Protein AF-A0A7Y5QF99-F1 (afdb_monomer_lite)

Structure (mmCIF, N/CA/C/O backbone):
data_AF-A0A7Y5QF99-F1
#
_entry.id   AF-A0A7Y5QF99-F1
#
loop_
_atom_site.group_PDB
_atom_site.id
_atom_site.type_symbol
_atom_site.label_atom_id
_atom_site.label_alt_id
_atom_site.label_comp_id
_atom_site.label_asym_id
_atom_site.label_entity_id
_atom_site.label_seq_id
_atom_site.pdbx_PDB_ins_code
_atom_site.Cartn_x
_atom_site.Cartn_y
_atom_site.Cartn_z
_atom_site.occupancy
_atom_site.B_iso_or_equiv
_atom_site.auth_seq_id
_atom_site.auth_comp_id
_atom_site.auth_asym_id
_atom_site.auth_atom_id
_atom_site.pdbx_PDB_model_num
ATOM 1 N N . MET A 1 1 ? -3.269 -11.392 12.237 1.00 88.19 1 MET A N 1
ATOM 2 C CA . MET A 1 1 ? -3.589 -10.135 12.965 1.00 88.19 1 MET A CA 1
ATOM 3 C C . MET A 1 1 ? -2.350 -9.285 13.231 1.00 88.19 1 MET A C 1
ATOM 5 O O . MET A 1 1 ? -2.295 -8.189 12.698 1.00 88.19 1 MET A O 1
ATOM 9 N N . ILE A 1 2 ? -1.372 -9.744 14.029 1.00 91.31 2 ILE A N 1
ATOM 10 C CA . ILE A 1 2 ? -0.173 -8.936 14.345 1.00 91.31 2 ILE A CA 1
ATOM 11 C C . ILE A 1 2 ? 0.627 -8.593 13.087 1.00 91.31 2 ILE A C 1
ATOM 13 O O . ILE A 1 2 ? 0.924 -7.427 12.863 1.00 91.31 2 ILE A O 1
ATOM 17 N N . GLU A 1 3 ? 0.908 -9.584 12.244 1.00 94.38 3 GLU A N 1
ATOM 18 C CA . GLU A 1 3 ? 1.579 -9.371 10.959 1.00 94.38 3 GLU A CA 1
ATOM 19 C C . GLU A 1 3 ? 0.834 -8.347 10.092 1.00 94.38 3 GLU A C 1
ATOM 21 O O . GLU A 1 3 ? 1.400 -7.318 9.752 1.00 94.38 3 GLU A O 1
ATOM 26 N N . ASN A 1 4 ? -0.461 -8.563 9.844 1.00 95.12 4 ASN A N 1
ATOM 27 C CA . ASN A 1 4 ? -1.335 -7.627 9.129 1.00 95.12 4 ASN A CA 1
ATOM 28 C C . ASN A 1 4 ? -1.235 -6.183 9.674 1.00 95.12 4 ASN A C 1
ATOM 30 O O . ASN A 1 4 ? -1.022 -5.245 8.910 1.00 95.12 4 ASN A O 1
ATOM 34 N N . TYR A 1 5 ? -1.291 -5.999 10.999 1.00 93.56 5 TYR A N 1
ATOM 35 C CA . TYR A 1 5 ? -1.106 -4.690 11.633 1.00 93.56 5 TYR A CA 1
ATOM 36 C C . TYR A 1 5 ? 0.259 -4.062 11.314 1.00 93.56 5 TYR A C 1
ATOM 38 O O . TYR A 1 5 ? 0.340 -2.871 11.010 1.00 93.56 5 TYR A O 1
ATOM 46 N N . LEU A 1 6 ? 1.334 -4.851 11.384 1.00 94.12 6 LEU A N 1
ATOM 47 C CA . LEU A 1 6 ? 2.697 -4.388 11.121 1.00 94.12 6 LEU A CA 1
ATOM 48 C C . LEU A 1 6 ? 2.918 -4.063 9.640 1.00 94.12 6 LEU A C 1
ATOM 50 O O . LEU A 1 6 ? 3.478 -3.010 9.338 1.00 94.12 6 LEU A O 1
ATOM 54 N N . VAL A 1 7 ? 2.445 -4.918 8.733 1.00 96.00 7 VAL A N 1
ATOM 55 C CA . VAL A 1 7 ? 2.568 -4.752 7.279 1.00 96.00 7 VAL A CA 1
ATOM 56 C C . VAL A 1 7 ? 1.801 -3.522 6.807 1.00 96.00 7 VAL A C 1
ATOM 58 O O . VAL A 1 7 ? 2.380 -2.664 6.141 1.00 96.00 7 VAL A O 1
ATOM 61 N N . ARG A 1 8 ? 0.539 -3.358 7.230 1.00 95.38 8 ARG A N 1
ATOM 62 C CA . ARG A 1 8 ? -0.249 -2.161 6.897 1.00 95.38 8 ARG A CA 1
ATOM 63 C C . ARG A 1 8 ? 0.423 -0.889 7.383 1.00 95.38 8 ARG A C 1
ATOM 65 O O . ARG A 1 8 ? 0.544 0.076 6.636 1.00 95.38 8 ARG A O 1
ATOM 72 N N . ARG A 1 9 ? 0.920 -0.884 8.622 1.00 93.31 9 ARG A N 1
ATOM 73 C CA . ARG A 1 9 ? 1.670 0.257 9.164 1.00 93.31 9 ARG A CA 1
ATOM 74 C C . ARG A 1 9 ? 2.946 0.543 8.384 1.00 93.31 9 ARG A C 1
ATOM 76 O O . ARG A 1 9 ? 3.234 1.713 8.160 1.00 93.31 9 ARG A O 1
ATOM 83 N N . PHE A 1 10 ? 3.692 -0.486 7.993 1.00 94.00 10 PHE A N 1
ATOM 84 C CA . PHE A 1 10 ? 4.899 -0.336 7.187 1.00 94.00 10 PHE A CA 1
ATOM 85 C C . PHE A 1 10 ? 4.587 0.320 5.838 1.00 94.00 10 PHE A C 1
ATOM 87 O O . PHE A 1 10 ? 5.190 1.342 5.517 1.00 94.00 10 PHE A O 1
ATOM 94 N N . ILE A 1 11 ? 3.613 -0.215 5.102 1.00 95.12 11 ILE A N 1
ATOM 95 C CA . ILE A 1 11 ? 3.235 0.291 3.779 1.00 95.12 11 ILE A CA 1
ATOM 96 C C . ILE A 1 11 ? 2.674 1.715 3.874 1.00 95.12 11 ILE A C 1
ATOM 98 O O . ILE A 1 11 ? 3.080 2.584 3.114 1.00 95.12 11 ILE A O 1
ATOM 102 N N . CYS A 1 12 ? 1.846 2.010 4.877 1.00 92.50 12 CYS A N 1
ATOM 103 C CA . CYS A 1 12 ? 1.338 3.364 5.127 1.00 92.50 12 CYS A CA 1
ATOM 104 C C . CYS A 1 12 ? 2.335 4.283 5.865 1.00 92.50 12 CYS A C 1
ATOM 106 O O . CYS A 1 12 ? 1.923 5.288 6.451 1.00 92.50 12 CYS A O 1
ATOM 108 N N . ASN A 1 13 ? 3.628 3.937 5.908 1.00 89.25 13 ASN A N 1
ATOM 109 C CA . ASN A 1 13 ? 4.706 4.727 6.521 1.00 89.25 13 ASN A CA 1
ATOM 110 C C . ASN A 1 13 ? 4.427 5.196 7.969 1.00 89.25 13 ASN A C 1
ATOM 112 O O . ASN A 1 13 ? 4.840 6.278 8.396 1.00 89.25 13 ASN A O 1
ATOM 116 N N . ARG A 1 14 ? 3.729 4.383 8.770 1.00 86.50 14 ARG A N 1
ATOM 117 C CA . ARG A 1 14 ? 3.506 4.651 10.197 1.00 86.50 14 ARG A CA 1
ATOM 118 C C . ARG A 1 14 ? 4.779 4.342 10.986 1.00 86.50 14 ARG A C 1
ATOM 120 O O . ARG A 1 14 ? 5.455 3.343 10.750 1.00 86.50 14 ARG A O 1
ATOM 127 N N . ARG A 1 15 ? 5.089 5.178 11.981 1.00 79.00 15 ARG A N 1
ATOM 128 C CA . ARG A 1 15 ? 6.328 5.062 12.766 1.00 79.00 15 ARG A CA 1
ATOM 129 C C . ARG A 1 15 ? 6.388 3.728 13.520 1.00 79.00 15 ARG A C 1
ATOM 131 O O . ARG A 1 15 ? 5.427 3.334 14.185 1.00 79.00 15 ARG A O 1
ATOM 138 N N . SER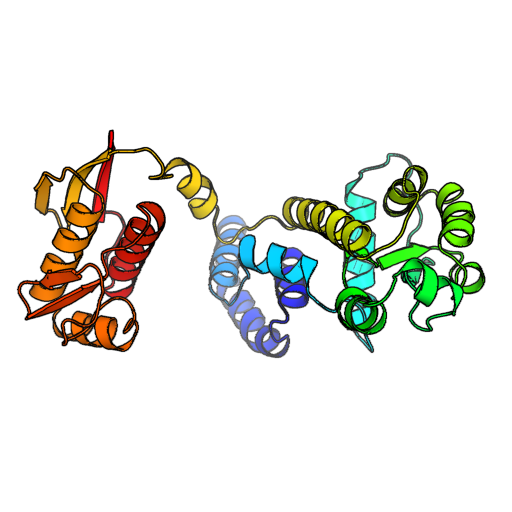 A 1 16 ? 7.536 3.056 13.460 1.00 81.69 16 SER A N 1
ATOM 139 C CA . SER A 1 16 ? 7.806 1.827 14.222 1.00 81.69 16 SER A CA 1
ATOM 140 C C . SER A 1 16 ? 8.096 2.103 15.702 1.00 81.69 16 SER A C 1
ATOM 142 O O . SER A 1 16 ? 7.851 1.246 16.544 1.00 81.69 16 SER A O 1
ATOM 144 N N . SER A 1 17 ? 8.537 3.318 16.047 1.00 75.94 17 SER A N 1
ATOM 145 C CA . SER A 1 17 ? 8.831 3.735 17.428 1.00 75.94 17 SER A CA 1
ATOM 146 C C . SER A 1 17 ? 7.646 3.587 18.383 1.00 75.94 17 SER A C 1
ATOM 148 O O . SER A 1 17 ? 7.831 3.365 19.580 1.00 75.94 17 SER A O 1
ATOM 150 N N . ASP A 1 18 ? 6.422 3.697 17.866 1.00 77.88 18 ASP A N 1
ATOM 151 C CA . ASP A 1 18 ? 5.208 3.603 18.677 1.00 77.88 18 ASP A CA 1
ATOM 152 C C . ASP A 1 18 ? 4.946 2.165 19.144 1.00 77.88 18 ASP A C 1
ATOM 154 O O . ASP A 1 18 ? 4.305 1.955 20.173 1.00 77.88 18 ASP A O 1
ATOM 158 N N . LEU A 1 19 ? 5.486 1.163 18.441 1.00 84.94 19 LEU A N 1
ATOM 159 C CA . LEU A 1 19 ? 5.281 -0.251 18.758 1.00 84.94 19 LEU A CA 1
ATOM 160 C C . LEU A 1 19 ? 5.817 -0.597 20.155 1.00 84.94 19 LEU A C 1
ATOM 162 O O . LEU A 1 19 ? 5.142 -1.299 20.908 1.00 84.94 19 LEU A O 1
ATOM 166 N N . ASN A 1 20 ? 6.947 -0.002 20.553 1.00 80.38 20 ASN A N 1
ATOM 167 C CA . ASN A 1 20 ? 7.538 -0.170 21.886 1.00 80.38 20 ASN A CA 1
ATOM 168 C C . ASN A 1 20 ? 6.630 0.332 23.019 1.00 80.38 20 ASN A C 1
ATOM 170 O O . ASN A 1 20 ? 6.805 -0.062 24.167 1.00 80.38 20 ASN A O 1
ATOM 174 N N . LYS A 1 21 ? 5.647 1.189 22.718 1.00 79.06 21 LYS A N 1
ATOM 175 C CA . LYS A 1 21 ? 4.634 1.649 23.680 1.00 79.06 21 LYS A CA 1
ATOM 176 C C . LYS A 1 21 ? 3.360 0.808 23.597 1.00 79.06 21 LYS A C 1
ATOM 178 O O . LYS A 1 21 ? 2.762 0.493 24.624 1.00 79.06 21 LYS A O 1
ATOM 183 N N . ILE A 1 22 ? 2.963 0.434 22.382 1.00 81.81 22 ILE A N 1
ATOM 184 C CA . ILE A 1 22 ? 1.717 -0.288 22.100 1.00 81.81 22 ILE A CA 1
ATOM 185 C C . ILE A 1 22 ? 1.774 -1.725 22.638 1.00 81.81 22 ILE A C 1
ATOM 187 O O . ILE A 1 22 ? 0.880 -2.134 23.380 1.00 81.81 22 ILE A O 1
ATOM 191 N N . PHE A 1 23 ? 2.825 -2.488 22.324 1.00 85.31 23 PHE A N 1
ATOM 192 C CA . PHE A 1 23 ? 2.885 -3.915 22.660 1.00 85.31 23 PHE A CA 1
ATOM 193 C C . PHE A 1 23 ? 2.968 -4.213 24.165 1.00 85.31 23 PHE A C 1
ATOM 195 O O . PHE A 1 23 ? 2.229 -5.088 24.615 1.00 85.31 23 PHE A O 1
ATOM 202 N N . PRO A 1 24 ? 3.748 -3.486 24.991 1.00 81.56 24 PRO A N 1
ATOM 203 C CA . PRO A 1 24 ? 3.742 -3.721 26.437 1.00 81.56 24 PRO A CA 1
ATOM 204 C C . PRO A 1 24 ? 2.386 -3.440 27.098 1.00 81.56 24 PRO A C 1
ATOM 206 O O . PRO A 1 24 ? 2.021 -4.081 28.083 1.00 81.56 24 PRO A O 1
ATOM 209 N N . GLN A 1 25 ? 1.617 -2.479 26.575 1.00 78.31 25 GLN A N 1
ATOM 210 C CA . GLN A 1 25 ? 0.253 -2.228 27.046 1.00 78.31 25 GLN A CA 1
ATOM 211 C C . GLN A 1 25 ? -0.692 -3.363 26.646 1.00 78.31 25 GLN A C 1
ATOM 213 O O . GLN A 1 25 ? -1.438 -3.841 27.497 1.00 78.31 25 GLN A O 1
ATOM 218 N N . LEU A 1 26 ? -0.619 -3.828 25.394 1.00 82.50 26 LEU A N 1
ATOM 219 C CA . LEU A 1 26 ? -1.399 -4.975 24.919 1.00 82.50 26 LEU A CA 1
ATOM 220 C C . LEU A 1 26 ? -1.101 -6.240 25.724 1.00 82.50 26 LEU A C 1
ATOM 222 O O . LEU A 1 26 ? -2.025 -6.936 26.130 1.00 82.50 26 LEU A O 1
ATOM 226 N N . TYR A 1 27 ? 0.175 -6.507 26.009 1.00 82.31 27 TYR A N 1
ATOM 227 C CA . TYR A 1 27 ? 0.587 -7.655 26.810 1.00 82.31 27 TYR A CA 1
ATOM 228 C C . TYR A 1 27 ? -0.019 -7.614 28.219 1.00 82.31 27 TYR A C 1
ATOM 230 O O . TYR A 1 27 ? -0.580 -8.604 28.676 1.00 82.31 27 TYR A O 1
ATOM 238 N N . ARG A 1 28 ? 0.008 -6.452 28.888 1.00 78.56 28 ARG A N 1
ATOM 239 C CA . ARG A 1 28 ? -0.624 -6.289 30.210 1.00 78.56 28 ARG A CA 1
ATOM 240 C C . ARG A 1 28 ? -2.141 -6.467 30.171 1.00 78.56 28 ARG A C 1
ATOM 242 O O . ARG A 1 28 ? -2.680 -7.095 31.068 1.00 78.56 28 ARG A O 1
ATOM 249 N N . GLN A 1 29 ? -2.815 -5.946 29.145 1.00 72.62 29 GLN A N 1
ATOM 250 C CA . GLN A 1 29 ? -4.266 -6.119 28.964 1.00 72.62 29 GLN A CA 1
ATOM 251 C C . GLN A 1 29 ? -4.649 -7.584 28.714 1.00 72.62 29 GLN A C 1
ATOM 253 O O . GLN A 1 29 ? -5.718 -8.028 29.116 1.00 72.62 29 GLN A O 1
ATOM 258 N N . ALA A 1 30 ? -3.754 -8.335 28.078 1.00 78.75 30 ALA A N 1
ATOM 259 C CA . ALA A 1 30 ? -3.929 -9.743 27.767 1.00 78.75 30 ALA A CA 1
ATOM 260 C C . ALA A 1 30 ? -3.712 -10.679 28.978 1.00 78.75 30 ALA A C 1
ATOM 262 O O . ALA A 1 30 ? -4.212 -11.807 28.979 1.00 78.75 30 ALA A O 1
ATOM 263 N N . LEU A 1 31 ? -2.972 -10.236 30.004 1.00 75.31 31 LEU A N 1
ATOM 264 C CA . LEU A 1 31 ? -2.731 -10.969 31.251 1.00 75.31 31 LEU A CA 1
ATOM 265 C C . LEU A 1 31 ? -3.939 -10.824 32.191 1.00 75.31 31 LEU A C 1
ATOM 267 O O . LEU A 1 31 ? -3.991 -9.922 33.018 1.00 75.31 31 LEU A O 1
ATOM 271 N N . GLY A 1 32 ? -4.924 -11.707 32.054 1.00 70.38 32 GLY A N 1
ATOM 272 C CA . GLY A 1 32 ? -6.110 -11.731 32.924 1.00 70.38 32 GLY A CA 1
ATOM 273 C C . GLY A 1 32 ? -7.405 -12.117 32.216 1.00 70.38 32 GLY A C 1
ATOM 274 O O . GLY A 1 32 ? -8.426 -12.293 32.870 1.00 70.38 32 GLY A O 1
ATOM 275 N N . GLN A 1 33 ? -7.365 -12.267 30.892 1.00 71.75 33 GLN A N 1
ATOM 276 C CA . GLN A 1 33 ? -8.503 -12.678 30.074 1.00 71.75 33 GLN A CA 1
ATOM 277 C C . GLN A 1 33 ? -8.369 -14.145 29.650 1.00 71.75 33 GLN A C 1
ATOM 279 O O . GLN A 1 33 ? -7.255 -14.666 29.522 1.00 71.75 33 GLN A O 1
ATOM 284 N N . ASN A 1 34 ? -9.501 -14.810 29.404 1.00 78.44 34 ASN A N 1
ATOM 285 C CA . ASN A 1 34 ? -9.494 -16.099 28.715 1.00 78.44 34 ASN A CA 1
ATOM 286 C C . ASN A 1 34 ? -8.976 -15.921 27.266 1.00 78.44 34 ASN A C 1
ATOM 288 O O . ASN A 1 34 ? -8.804 -14.805 26.776 1.00 78.44 34 ASN A O 1
ATOM 292 N N . LEU A 1 35 ? -8.674 -17.024 26.579 1.00 73.81 35 LEU A N 1
ATOM 293 C CA . LEU A 1 35 ? -8.038 -16.988 25.256 1.00 73.81 35 LEU A CA 1
ATOM 294 C C . LEU A 1 35 ? -8.859 -16.246 24.187 1.00 73.81 35 LEU A C 1
ATOM 296 O O . LEU A 1 35 ? -8.264 -15.522 23.387 1.00 73.81 35 LEU A O 1
ATOM 300 N N . GLU A 1 36 ? -10.182 -16.411 24.173 1.00 73.81 36 GLU A N 1
ATOM 301 C CA . GLU A 1 36 ? -11.069 -15.796 23.178 1.00 73.81 36 GLU A CA 1
ATOM 302 C C . GLU A 1 36 ? -11.192 -14.285 23.396 1.00 73.81 36 GLU A C 1
ATOM 304 O O . GLU A 1 36 ? -10.909 -13.504 22.481 1.00 73.81 36 GLU A O 1
ATOM 309 N N . ASP A 1 37 ? -11.483 -13.871 24.632 1.00 79.38 37 ASP A N 1
ATOM 310 C CA . ASP A 1 37 ? -11.571 -12.463 25.025 1.00 79.38 37 ASP A CA 1
ATOM 311 C C . ASP A 1 37 ? -10.238 -11.744 24.805 1.00 79.38 37 ASP A C 1
ATOM 313 O O . ASP A 1 37 ? -10.203 -10.592 24.372 1.00 79.38 37 ASP A O 1
ATOM 317 N N . ARG A 1 38 ? -9.120 -12.448 25.017 1.00 82.00 38 ARG A N 1
ATOM 318 C CA . ARG A 1 38 ? -7.771 -11.924 24.792 1.00 82.00 38 ARG A CA 1
ATOM 319 C C . ARG A 1 38 ? -7.506 -11.606 23.325 1.00 82.00 38 ARG A C 1
ATOM 321 O O . ARG A 1 38 ? -6.957 -10.547 23.021 1.00 82.00 38 ARG A O 1
ATOM 328 N N . VAL A 1 39 ? -7.849 -12.508 22.405 1.00 82.44 39 VAL A N 1
ATOM 329 C CA . VAL A 1 39 ? -7.629 -12.279 20.966 1.00 82.44 39 VAL A CA 1
ATOM 330 C C . VAL A 1 39 ? -8.501 -11.127 20.470 1.00 82.44 39 VAL A C 1
ATOM 332 O O . VAL A 1 39 ? -8.003 -10.257 19.751 1.00 82.44 39 VAL A O 1
ATOM 335 N N . ASP A 1 40 ? -9.768 -11.080 20.882 1.00 81.31 40 ASP A N 1
ATOM 336 C CA . ASP A 1 40 ? -10.680 -10.001 20.495 1.00 81.31 40 ASP A CA 1
ATOM 337 C C . ASP A 1 40 ? -10.296 -8.650 21.123 1.00 81.31 40 ASP A C 1
ATOM 339 O O . ASP A 1 40 ? -10.281 -7.619 20.445 1.00 81.31 40 ASP A O 1
ATOM 343 N N . GLY A 1 41 ? -9.880 -8.653 22.390 1.00 81.19 41 GLY A N 1
ATOM 344 C CA . GLY A 1 41 ? -9.371 -7.478 23.091 1.00 81.19 41 GLY A CA 1
ATOM 345 C C . GLY A 1 41 ? -8.131 -6.890 22.417 1.00 81.19 41 GLY A C 1
ATOM 346 O O . GLY A 1 41 ? -8.078 -5.684 22.165 1.00 81.19 41 GLY A O 1
ATOM 347 N N . ILE A 1 42 ? -7.161 -7.733 22.037 1.00 84.44 42 ILE A N 1
ATOM 348 C CA . ILE A 1 42 ? -5.977 -7.290 21.284 1.00 84.44 42 ILE A CA 1
ATOM 349 C C . ILE A 1 42 ? -6.388 -6.746 19.911 1.00 84.44 42 ILE A C 1
ATOM 351 O O . ILE A 1 42 ? -5.882 -5.698 19.505 1.00 84.44 42 ILE A O 1
ATOM 355 N N . ARG A 1 43 ? -7.318 -7.407 19.208 1.00 84.94 43 ARG A N 1
ATOM 356 C CA . ARG A 1 43 ? -7.828 -6.953 17.904 1.00 84.94 43 ARG A CA 1
ATOM 357 C C . ARG A 1 43 ? -8.405 -5.540 17.988 1.00 84.94 43 ARG A C 1
ATOM 359 O O . ARG A 1 43 ? -7.965 -4.659 17.249 1.00 84.94 43 ARG A O 1
ATOM 366 N N . LYS A 1 44 ? -9.328 -5.302 18.924 1.00 81.31 44 LYS A N 1
ATOM 367 C CA . LYS A 1 44 ? -9.955 -3.989 19.167 1.00 81.31 44 LYS A CA 1
ATOM 368 C C . LYS A 1 44 ? -8.932 -2.928 19.574 1.00 81.31 44 LYS A C 1
ATOM 370 O O . LYS A 1 44 ? -8.962 -1.796 19.093 1.00 81.31 44 LYS A O 1
ATOM 375 N N . ALA A 1 45 ? -7.987 -3.293 20.435 1.00 82.25 45 ALA A N 1
ATOM 376 C CA . ALA A 1 45 ? -6.960 -2.371 20.897 1.00 82.25 45 ALA A CA 1
ATOM 377 C C . ALA A 1 45 ? -5.951 -1.998 19.795 1.00 82.25 45 ALA A C 1
ATOM 379 O O . ALA A 1 45 ? -5.448 -0.879 19.788 1.00 82.25 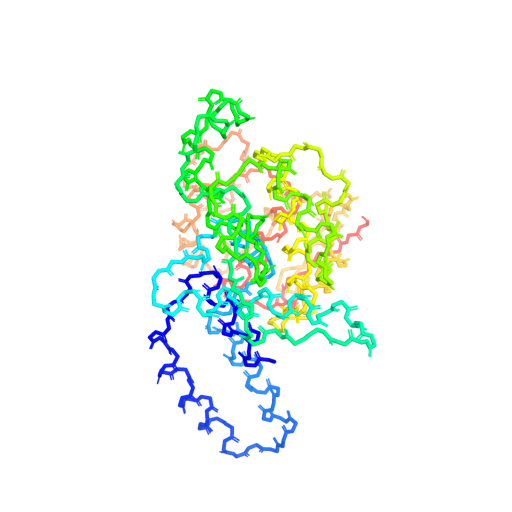45 ALA A O 1
ATOM 380 N N . LEU A 1 46 ? -5.650 -2.899 18.856 1.00 86.56 46 LEU A N 1
ATOM 381 C CA . LEU A 1 46 ? -4.820 -2.585 17.689 1.00 86.56 46 LEU A CA 1
ATOM 382 C C . LEU A 1 46 ? -5.563 -1.701 16.685 1.00 86.56 46 LEU A C 1
ATOM 384 O O . LEU A 1 46 ? -4.980 -0.738 16.192 1.00 86.56 46 LEU A O 1
ATOM 388 N N . ALA A 1 47 ? -6.847 -1.980 16.438 1.00 84.31 47 ALA A N 1
ATOM 389 C CA . ALA A 1 47 ? -7.684 -1.209 15.519 1.00 84.31 47 ALA A CA 1
ATOM 390 C C . ALA A 1 47 ? -7.726 0.292 15.864 1.00 84.31 47 ALA A C 1
ATOM 392 O O . ALA A 1 47 ? -7.712 1.139 14.979 1.00 84.31 47 ALA A O 1
ATOM 393 N N . THR A 1 48 ? -7.692 0.634 17.154 1.00 79.12 48 THR A N 1
ATOM 394 C CA . THR A 1 48 ? -7.734 2.029 17.632 1.00 79.12 48 THR A CA 1
ATOM 395 C C . THR A 1 48 ? -6.369 2.727 17.670 1.00 79.12 48 THR A C 1
ATOM 397 O O . THR A 1 48 ? -6.291 3.920 17.957 1.00 79.12 48 THR A O 1
ATOM 400 N N . ARG A 1 49 ? -5.265 2.024 17.382 1.00 79.81 49 ARG A N 1
ATOM 401 C CA . ARG A 1 49 ? -3.892 2.528 17.585 1.00 79.81 49 ARG A CA 1
ATOM 402 C C . ARG A 1 49 ? -3.148 2.788 16.277 1.00 79.81 49 ARG A C 1
ATOM 404 O O . ARG A 1 49 ? -2.015 2.358 16.083 1.00 79.81 49 ARG A O 1
ATOM 411 N N . GLY A 1 50 ? -3.764 3.551 15.378 1.00 74.81 50 GLY A N 1
ATOM 412 C CA . GLY A 1 50 ? -3.148 3.904 14.094 1.00 74.81 50 GLY A CA 1
ATOM 413 C C . GLY A 1 50 ? -3.001 2.694 13.172 1.00 74.81 50 GLY A C 1
ATOM 414 O O . GLY A 1 50 ? -1.957 2.522 12.537 1.00 74.81 50 GLY A O 1
ATOM 415 N N . TYR A 1 51 ? -4.024 1.838 13.161 1.00 88.56 51 TYR A N 1
ATOM 416 C CA . TYR A 1 51 ? -4.205 0.790 12.168 1.00 88.56 51 TYR A CA 1
ATOM 417 C C . TYR A 1 51 ? -4.759 1.411 10.876 1.00 88.56 51 TYR A C 1
ATOM 419 O O . TYR A 1 51 ? -5.813 2.042 10.934 1.00 88.56 51 TYR A O 1
ATOM 427 N N . PRO A 1 52 ? -4.061 1.296 9.734 1.00 90.50 52 PRO A N 1
ATOM 428 C CA . PRO A 1 52 ? -4.547 1.865 8.480 1.00 90.50 52 PRO A CA 1
ATOM 429 C C . PRO A 1 52 ? -5.808 1.172 7.953 1.00 90.50 52 PRO A C 1
ATOM 431 O O . PRO A 1 52 ? -5.894 -0.062 7.947 1.00 90.50 52 PRO A O 1
ATOM 434 N N . SER A 1 53 ? -6.750 1.979 7.462 1.00 88.56 53 SER A N 1
ATOM 435 C CA . SER A 1 53 ? -7.942 1.500 6.747 1.00 88.56 53 SER A CA 1
ATOM 436 C C . SER A 1 53 ? -7.586 0.847 5.406 1.00 88.56 53 SER A C 1
ATOM 438 O O . SER A 1 53 ? -6.490 1.051 4.888 1.00 88.56 53 SER A O 1
ATOM 440 N N . ASP A 1 54 ? -8.519 0.097 4.810 1.00 90.75 54 ASP A N 1
ATOM 441 C CA . ASP A 1 54 ? -8.332 -0.502 3.475 1.00 90.75 54 ASP A CA 1
ATOM 442 C C . ASP A 1 54 ? -8.032 0.543 2.412 1.00 90.75 54 ASP A C 1
ATOM 444 O O . ASP A 1 54 ? -7.122 0.361 1.611 1.00 90.75 54 ASP A O 1
ATOM 448 N N . ARG A 1 55 ? -8.734 1.679 2.461 1.00 88.19 55 ARG A N 1
ATOM 449 C CA . ARG A 1 55 ? -8.505 2.786 1.534 1.00 88.19 55 ARG A CA 1
ATOM 450 C C . ARG A 1 55 ? -7.094 3.353 1.665 1.00 88.19 55 ARG A C 1
ATOM 452 O O . ARG A 1 55 ? -6.392 3.460 0.669 1.00 88.19 55 ARG A O 1
ATOM 459 N N . GLU A 1 56 ? -6.667 3.690 2.885 1.00 90.00 56 GLU A N 1
ATOM 460 C CA . GLU A 1 56 ? -5.309 4.204 3.114 1.00 90.00 56 GLU A CA 1
ATOM 461 C C . GLU A 1 56 ? -4.243 3.183 2.708 1.00 90.00 56 GLU A C 1
ATOM 463 O O . GLU A 1 56 ? -3.205 3.556 2.162 1.00 90.00 56 GLU A O 1
ATOM 468 N N . PHE A 1 57 ? -4.492 1.901 2.983 1.00 95.50 57 PHE A N 1
ATOM 469 C CA . PHE A 1 57 ? -3.589 0.815 2.633 1.00 95.50 57 PHE A CA 1
ATOM 470 C C . PHE A 1 57 ? -3.456 0.665 1.118 1.00 95.50 57 PHE A C 1
ATOM 472 O O . PHE A 1 57 ? -2.336 0.670 0.613 1.00 95.50 57 PHE A O 1
ATOM 479 N N . TYR A 1 58 ? -4.578 0.636 0.401 1.00 93.56 58 TYR A N 1
ATOM 480 C CA . TYR A 1 58 ? -4.627 0.576 -1.057 1.00 93.56 58 TYR A CA 1
ATOM 481 C C . TYR A 1 58 ? -3.934 1.778 -1.709 1.00 93.56 58 TYR A C 1
ATOM 483 O O . TYR A 1 58 ? -3.013 1.602 -2.501 1.00 93.56 58 TYR A O 1
ATOM 491 N N . GLU A 1 59 ? -4.291 3.007 -1.320 1.00 90.69 59 GLU A N 1
ATOM 492 C CA . GLU A 1 59 ? -3.666 4.232 -1.846 1.00 90.69 59 GLU A CA 1
ATOM 493 C C . GLU A 1 59 ? -2.144 4.245 -1.592 1.00 90.69 59 GLU A C 1
ATOM 495 O O . GLU A 1 59 ? -1.353 4.644 -2.455 1.00 90.69 59 GLU A O 1
ATOM 500 N N . SER A 1 60 ? -1.717 3.752 -0.423 1.00 94.00 60 SER A N 1
ATOM 501 C CA . SER A 1 60 ? -0.297 3.639 -0.081 1.00 94.00 60 SER A CA 1
ATOM 502 C C . SER A 1 60 ? 0.414 2.567 -0.908 1.00 94.00 60 SER A C 1
ATOM 504 O O . SER A 1 60 ? 1.554 2.791 -1.299 1.00 94.00 60 SER A O 1
ATOM 506 N N . LEU A 1 61 ? -0.217 1.427 -1.202 1.00 95.75 61 LEU A N 1
ATOM 507 C CA . LEU A 1 61 ? 0.369 0.353 -2.019 1.00 95.75 61 LEU A CA 1
ATOM 508 C C . LEU A 1 61 ? 0.736 0.827 -3.433 1.00 95.75 61 LEU A C 1
ATOM 510 O O . LEU A 1 61 ? 1.763 0.409 -3.969 1.00 95.75 61 LEU A O 1
ATOM 514 N N . LEU A 1 62 ? -0.068 1.727 -4.008 1.00 92.69 62 LEU A N 1
ATOM 515 C CA . LEU A 1 62 ? 0.153 2.264 -5.354 1.00 92.69 62 LEU A CA 1
ATOM 516 C C . LEU A 1 62 ? 1.311 3.265 -5.422 1.00 92.69 62 LEU A C 1
ATOM 518 O O . LEU A 1 62 ? 2.019 3.334 -6.422 1.00 92.69 62 LEU A O 1
ATOM 522 N N . THR A 1 63 ? 1.504 4.048 -4.360 1.00 88.38 63 THR A N 1
ATOM 523 C CA . THR A 1 63 ? 2.369 5.242 -4.388 1.00 88.38 63 THR A CA 1
ATOM 524 C C . THR A 1 63 ? 3.616 5.125 -3.517 1.00 88.38 63 THR A C 1
ATOM 526 O O . THR A 1 63 ? 4.565 5.895 -3.670 1.00 88.38 63 THR A O 1
ATOM 529 N N . SER A 1 64 ? 3.652 4.172 -2.585 1.00 91.50 64 SER A N 1
ATOM 530 C CA . SER A 1 64 ? 4.750 4.068 -1.628 1.00 91.50 64 SER A CA 1
ATOM 531 C C . SER A 1 64 ? 6.029 3.568 -2.277 1.00 91.50 64 SER A C 1
ATOM 533 O O . SER A 1 64 ? 6.058 2.554 -2.971 1.00 91.50 64 SER A O 1
ATOM 535 N N . ARG A 1 65 ? 7.135 4.226 -1.923 1.00 93.94 65 ARG A N 1
ATOM 536 C CA . ARG A 1 65 ? 8.492 3.720 -2.150 1.00 93.94 65 ARG A CA 1
ATOM 537 C C . ARG A 1 65 ? 8.778 2.571 -1.178 1.00 93.94 65 ARG A C 1
ATOM 539 O O . ARG A 1 65 ? 9.269 2.800 -0.064 1.00 93.94 65 ARG A O 1
ATOM 546 N N . LEU A 1 66 ? 8.424 1.353 -1.592 1.00 93.94 66 LEU A N 1
ATOM 547 C CA . LEU A 1 66 ? 8.553 0.130 -0.794 1.00 93.94 66 LEU A CA 1
ATOM 548 C C . LEU A 1 66 ? 10.001 -0.349 -0.707 1.00 93.94 66 LEU A C 1
ATOM 550 O O . LEU A 1 66 ? 10.435 -0.816 0.344 1.00 93.94 66 LEU A O 1
ATOM 554 N N . TYR A 1 67 ? 10.758 -0.189 -1.790 1.00 94.19 67 TYR A N 1
ATOM 555 C CA . TYR A 1 67 ? 12.172 -0.538 -1.830 1.00 94.19 67 TYR A CA 1
ATOM 556 C C . TYR A 1 67 ? 13.061 0.617 -1.343 1.00 94.19 67 TYR A C 1
ATOM 558 O O . TYR A 1 67 ? 12.761 1.792 -1.556 1.00 94.19 67 TYR A O 1
ATOM 566 N N . GLY A 1 68 ? 14.167 0.282 -0.680 1.00 91.06 68 GLY A N 1
ATOM 567 C CA . GLY A 1 68 ? 15.147 1.240 -0.175 1.00 91.06 68 GLY A CA 1
ATOM 568 C C . GLY A 1 68 ? 16.208 0.561 0.687 1.00 91.06 68 GLY A C 1
ATOM 569 O O . GLY A 1 68 ? 16.302 -0.662 0.722 1.00 91.06 68 GLY A O 1
ATOM 570 N N . THR A 1 69 ? 16.996 1.353 1.408 1.00 86.69 69 THR A N 1
ATOM 571 C CA . THR A 1 69 ? 18.085 0.844 2.251 1.00 86.69 69 THR A CA 1
ATOM 572 C C . THR A 1 69 ? 17.586 0.212 3.558 1.00 86.69 69 THR A C 1
ATOM 574 O O . THR A 1 69 ? 16.505 0.527 4.068 1.00 86.69 69 THR A O 1
ATOM 577 N N . GLY A 1 70 ? 18.399 -0.688 4.121 1.00 88.38 70 GLY A N 1
ATOM 578 C CA . GLY A 1 70 ? 18.158 -1.312 5.424 1.00 88.38 70 GLY A CA 1
ATOM 579 C C . GLY A 1 70 ? 16.917 -2.208 5.450 1.00 88.38 70 GLY A C 1
ATOM 580 O O . GLY A 1 70 ? 16.677 -2.997 4.540 1.00 88.38 70 GLY A O 1
ATOM 581 N N . GLU A 1 71 ? 16.102 -2.077 6.500 1.00 88.31 71 GLU A N 1
ATOM 582 C CA . GLU A 1 71 ? 14.927 -2.934 6.720 1.00 88.31 71 GLU A CA 1
ATOM 583 C C . GLU A 1 71 ? 13.852 -2.826 5.624 1.00 88.31 71 GLU A C 1
ATOM 585 O O . GLU A 1 71 ? 13.009 -3.716 5.514 1.00 88.31 71 GLU A O 1
ATOM 590 N N . LYS A 1 72 ? 13.840 -1.751 4.819 1.00 91.12 72 LYS A N 1
ATOM 591 C CA . LYS A 1 72 ? 12.846 -1.583 3.745 1.00 91.12 72 LYS A CA 1
ATOM 592 C C . LYS A 1 72 ? 12.949 -2.687 2.699 1.00 91.12 72 LYS A C 1
ATOM 594 O O . LYS A 1 72 ? 11.923 -3.219 2.294 1.00 91.12 72 LYS A O 1
ATOM 599 N N . GLN A 1 73 ? 14.167 -3.069 2.319 1.00 93.31 73 GLN A N 1
ATOM 600 C CA . GLN A 1 73 ? 14.398 -4.146 1.359 1.00 93.31 73 GLN A CA 1
ATOM 601 C C . GLN A 1 73 ? 13.826 -5.478 1.859 1.00 93.31 73 GLN A C 1
ATOM 603 O O . GLN A 1 73 ? 13.099 -6.146 1.132 1.00 93.31 73 GLN A O 1
ATOM 608 N N . GLN A 1 74 ? 14.090 -5.833 3.120 1.00 94.31 74 GLN A N 1
ATOM 609 C CA . GLN A 1 74 ? 13.596 -7.077 3.720 1.00 94.31 74 GLN A CA 1
ATOM 610 C C . GLN A 1 74 ? 12.066 -7.088 3.818 1.00 94.31 74 GLN A C 1
ATOM 612 O O . GLN A 1 74 ? 11.429 -8.086 3.495 1.00 94.31 74 GLN A O 1
ATOM 617 N N . LYS A 1 75 ? 11.457 -5.960 4.204 1.00 95.44 75 LYS A N 1
ATOM 618 C CA . LYS A 1 75 ? 9.995 -5.834 4.293 1.00 95.44 75 LYS A CA 1
ATOM 619 C C . LYS A 1 75 ? 9.322 -5.836 2.919 1.00 95.44 75 LYS A C 1
ATOM 621 O O . LYS A 1 75 ? 8.257 -6.423 2.778 1.00 95.44 75 LYS A O 1
ATOM 626 N N . ALA A 1 76 ? 9.935 -5.225 1.904 1.00 96.44 76 ALA A N 1
ATOM 627 C CA . ALA A 1 76 ? 9.450 -5.306 0.527 1.00 96.44 76 ALA A CA 1
ATOM 628 C C . ALA A 1 76 ? 9.523 -6.742 -0.010 1.00 96.44 76 ALA A C 1
ATOM 630 O O . ALA A 1 76 ? 8.569 -7.199 -0.635 1.00 96.44 76 ALA A O 1
ATOM 631 N N . LYS A 1 77 ? 10.609 -7.472 0.292 1.00 96.62 77 LYS A N 1
ATOM 632 C CA . LYS A 1 77 ? 10.746 -8.886 -0.081 1.00 96.62 77 LYS A CA 1
ATOM 633 C C . LYS A 1 77 ? 9.657 -9.711 0.591 1.00 96.62 77 LYS A C 1
ATOM 635 O O . LYS A 1 77 ? 8.950 -10.426 -0.096 1.00 96.62 77 LYS A O 1
ATOM 640 N N . PHE A 1 78 ? 9.452 -9.515 1.894 1.00 97.00 78 PHE A N 1
ATOM 641 C CA . PHE A 1 78 ? 8.384 -10.178 2.640 1.00 97.00 78 PHE A CA 1
ATOM 642 C C . PHE A 1 78 ? 7.002 -9.964 2.003 1.00 97.00 78 PHE A C 1
ATOM 644 O O . PHE A 1 78 ? 6.224 -10.907 1.888 1.00 97.00 78 PHE A O 1
ATOM 651 N N . VAL A 1 79 ? 6.697 -8.739 1.555 1.00 97.81 79 VAL A N 1
ATOM 652 C CA . VAL A 1 79 ? 5.431 -8.447 0.863 1.00 97.81 79 VAL A CA 1
ATOM 653 C C . VAL A 1 79 ? 5.310 -9.260 -0.428 1.00 97.81 79 VAL A C 1
ATOM 655 O O . VAL A 1 79 ? 4.284 -9.899 -0.635 1.00 97.81 79 VAL A O 1
ATOM 658 N N . LEU A 1 80 ? 6.350 -9.282 -1.266 1.00 98.06 80 LEU A N 1
ATOM 659 C CA . LEU A 1 80 ? 6.349 -10.047 -2.518 1.00 98.06 80 LEU A CA 1
ATOM 660 C C . LEU A 1 80 ? 6.291 -11.562 -2.278 1.00 98.06 80 LEU A C 1
ATOM 662 O O . LEU A 1 80 ? 5.496 -12.234 -2.926 1.00 98.06 80 LEU A O 1
ATOM 666 N N . ASP A 1 81 ? 7.063 -12.082 -1.320 1.00 96.62 81 ASP A N 1
ATOM 667 C CA . ASP A 1 81 ? 7.048 -13.497 -0.931 1.00 96.62 81 ASP A CA 1
ATOM 668 C C . ASP A 1 81 ? 5.639 -13.915 -0.482 1.00 96.62 81 ASP A C 1
ATOM 670 O O . ASP A 1 81 ? 5.146 -14.982 -0.841 1.00 96.62 81 ASP A O 1
ATOM 674 N N . THR A 1 82 ? 4.959 -13.052 0.283 1.00 96.50 82 THR A N 1
ATOM 675 C CA . THR A 1 82 ? 3.596 -13.325 0.760 1.00 96.50 82 THR A CA 1
ATOM 676 C C . THR A 1 82 ? 2.589 -13.330 -0.389 1.00 96.50 82 THR A C 1
ATOM 678 O O . THR A 1 82 ? 1.717 -14.196 -0.418 1.00 96.50 82 THR A O 1
ATOM 681 N N . ILE A 1 83 ? 2.713 -12.405 -1.349 1.00 96.50 83 ILE A N 1
ATOM 682 C CA . ILE A 1 83 ? 1.862 -12.395 -2.549 1.00 96.50 83 ILE A CA 1
ATOM 683 C C . ILE A 1 83 ? 2.079 -13.670 -3.368 1.00 96.50 83 ILE A C 1
ATOM 685 O O . ILE A 1 83 ? 1.103 -14.291 -3.778 1.00 96.50 83 ILE A O 1
ATOM 689 N N . GLU A 1 84 ? 3.331 -14.084 -3.573 1.00 95.00 84 GLU A N 1
ATOM 690 C CA . GLU A 1 84 ? 3.649 -15.313 -4.307 1.00 95.00 84 GLU A CA 1
ATOM 691 C C . GLU A 1 84 ? 3.042 -16.548 -3.619 1.00 95.00 84 GLU A C 1
ATOM 693 O O . GLU A 1 84 ? 2.345 -17.343 -4.249 1.00 95.00 84 GLU A O 1
ATOM 698 N N . CYS A 1 85 ? 3.214 -16.668 -2.299 1.00 92.62 85 CYS A N 1
ATOM 699 C CA . CYS A 1 85 ? 2.617 -17.750 -1.516 1.00 92.62 85 CYS A CA 1
ATOM 700 C C . CYS A 1 85 ? 1.079 -17.760 -1.579 1.00 92.62 85 CYS A C 1
ATOM 702 O O . CYS A 1 85 ? 0.468 -18.831 -1.549 1.00 92.62 85 CYS A O 1
ATOM 704 N N . ALA A 1 86 ? 0.436 -16.591 -1.670 1.00 92.62 86 ALA A N 1
ATOM 705 C CA . ALA A 1 86 ? -1.021 -16.471 -1.681 1.00 92.62 86 ALA A CA 1
ATOM 706 C C . ALA A 1 86 ? -1.685 -17.075 -2.930 1.00 92.62 86 ALA A C 1
ATOM 708 O O . ALA A 1 86 ? -2.869 -17.407 -2.878 1.00 92.62 86 ALA A O 1
ATOM 709 N N . TYR A 1 87 ? -0.942 -17.292 -4.021 1.00 87.81 87 TYR A N 1
ATOM 710 C CA . TYR A 1 87 ? -1.459 -18.014 -5.188 1.00 87.81 87 TYR A CA 1
ATOM 711 C C . TYR A 1 87 ? -1.724 -19.505 -4.912 1.00 87.81 87 TYR A C 1
ATOM 713 O O . TYR A 1 87 ? -2.491 -20.134 -5.640 1.00 87.81 87 TYR A O 1
ATOM 721 N N . GLY A 1 88 ? -1.153 -20.073 -3.840 1.00 82.06 88 GLY A N 1
ATOM 722 C CA . GLY A 1 88 ? -1.555 -21.383 -3.318 1.00 82.06 88 GLY A CA 1
ATOM 723 C C . GLY A 1 88 ? -1.193 -22.575 -4.210 1.00 82.06 88 GLY A C 1
ATOM 724 O O . GLY A 1 88 ? -1.935 -23.560 -4.257 1.00 82.06 88 GLY A O 1
ATOM 725 N N . HIS A 1 89 ? -0.070 -22.505 -4.931 1.00 82.25 89 HIS A N 1
ATOM 726 C CA . HIS A 1 89 ? 0.409 -23.614 -5.757 1.00 82.25 89 HIS A CA 1
ATOM 727 C C . HIS A 1 89 ? 0.704 -24.861 -4.910 1.00 82.25 89 HIS A C 1
ATOM 729 O O . HIS A 1 89 ? 1.296 -24.786 -3.835 1.00 82.25 89 HIS A O 1
ATOM 735 N N . LYS A 1 90 ? 0.305 -26.036 -5.418 1.00 79.88 90 LYS A N 1
ATOM 736 C CA . LYS A 1 90 ? 0.569 -27.334 -4.764 1.00 79.88 90 LYS A CA 1
ATOM 737 C C . LYS A 1 90 ? 2.050 -27.723 -4.781 1.00 79.88 90 LYS A C 1
ATOM 739 O O . LYS A 1 90 ? 2.461 -28.566 -3.992 1.00 79.88 90 LYS A O 1
ATOM 744 N N . GLU A 1 91 ? 2.812 -27.115 -5.682 1.00 79.88 91 GLU A N 1
ATOM 745 C CA . GLU A 1 91 ? 4.257 -27.254 -5.828 1.00 79.88 91 GLU A CA 1
ATOM 746 C C . GLU A 1 91 ? 4.873 -25.879 -5.525 1.00 79.88 91 GLU A C 1
ATOM 748 O O . GLU A 1 91 ? 5.004 -25.058 -6.433 1.00 79.88 91 GLU A O 1
ATOM 753 N N . PRO A 1 92 ? 5.131 -25.557 -4.244 1.00 78.25 92 PRO A N 1
ATOM 754 C CA . PRO A 1 92 ? 5.654 -24.251 -3.869 1.00 78.25 92 PRO A CA 1
ATOM 755 C C . PRO A 1 92 ? 7.097 -24.079 -4.354 1.00 78.25 92 PRO A C 1
ATOM 757 O O . PRO A 1 92 ? 7.885 -25.025 -4.358 1.00 78.25 92 PRO A O 1
ATOM 760 N N . VAL A 1 93 ? 7.442 -22.851 -4.736 1.00 84.25 93 VAL A N 1
ATOM 761 C CA . VAL A 1 93 ? 8.811 -22.465 -5.090 1.00 84.25 93 VAL A CA 1
ATOM 762 C C . VAL A 1 93 ? 9.572 -22.086 -3.818 1.00 84.25 93 VAL A C 1
ATOM 764 O O . VAL A 1 93 ? 9.030 -21.401 -2.954 1.00 84.25 93 VAL A O 1
ATOM 767 N N . GLU A 1 94 ? 10.834 -22.498 -3.713 1.00 89.50 94 GLU A N 1
ATOM 768 C CA . GLU A 1 94 ? 11.742 -22.040 -2.655 1.00 89.50 94 GLU A CA 1
ATOM 769 C C . GLU A 1 94 ? 12.085 -20.554 -2.866 1.00 89.50 94 GLU A C 1
ATOM 771 O O . GLU A 1 94 ? 12.659 -20.177 -3.889 1.00 89.50 94 GLU A O 1
ATOM 776 N N . LEU A 1 95 ? 11.708 -19.694 -1.912 1.00 91.62 95 LEU A N 1
ATOM 777 C CA . LEU A 1 95 ? 11.817 -18.232 -2.053 1.00 91.62 95 LEU A CA 1
ATOM 778 C C . LEU A 1 95 ? 13.047 -17.623 -1.361 1.00 91.62 95 LEU A C 1
ATOM 780 O O . LEU A 1 95 ? 13.282 -16.418 -1.490 1.00 91.62 95 LEU A O 1
ATOM 784 N N . GLU A 1 96 ? 13.800 -18.409 -0.587 1.00 90.62 96 GLU A N 1
ATOM 785 C CA . GLU A 1 96 ? 14.865 -17.905 0.293 1.00 90.62 96 GLU A CA 1
ATOM 786 C C . GLU A 1 96 ? 16.005 -17.238 -0.493 1.00 90.62 96 GLU A C 1
ATOM 788 O O . GLU A 1 96 ? 16.398 -16.117 -0.166 1.00 90.62 96 GLU A O 1
ATOM 793 N N . ASP A 1 97 ? 16.436 -17.861 -1.592 1.00 91.56 97 ASP A N 1
ATOM 794 C CA . ASP A 1 97 ? 17.537 -17.378 -2.439 1.00 91.56 97 ASP A CA 1
ATOM 795 C C . ASP A 1 97 ? 17.112 -16.328 -3.479 1.00 91.56 97 ASP A C 1
ATOM 797 O O . ASP A 1 97 ? 17.941 -15.791 -4.217 1.00 91.56 97 ASP A O 1
ATOM 801 N N . LEU A 1 98 ? 15.816 -16.018 -3.567 1.00 95.50 98 LEU A N 1
ATOM 802 C CA . LEU A 1 98 ? 15.321 -15.030 -4.519 1.00 95.50 98 LEU A CA 1
ATOM 803 C C . LEU A 1 98 ? 15.618 -13.612 -4.037 1.00 95.50 98 LEU A C 1
ATOM 805 O O . LEU A 1 98 ? 15.524 -13.290 -2.852 1.00 95.50 98 LEU A O 1
ATOM 809 N N . THR A 1 99 ? 15.892 -12.715 -4.976 1.00 95.56 99 THR A N 1
ATOM 810 C CA . THR A 1 99 ? 16.079 -11.292 -4.694 1.00 95.56 99 THR A CA 1
ATOM 811 C C . THR A 1 99 ? 15.004 -10.453 -5.369 1.00 95.56 99 THR A C 1
ATOM 813 O O . THR A 1 99 ? 14.324 -10.891 -6.299 1.00 95.56 99 THR A O 1
ATOM 816 N N . ILE A 1 100 ? 14.845 -9.217 -4.892 1.00 96.94 100 ILE A N 1
ATOM 817 C CA . ILE A 1 100 ? 13.947 -8.248 -5.520 1.00 96.94 100 ILE A CA 1
ATOM 818 C C . ILE A 1 100 ? 14.584 -7.743 -6.810 1.00 96.94 100 ILE A C 1
ATOM 820 O O . ILE A 1 100 ? 15.719 -7.273 -6.793 1.00 96.94 100 ILE A O 1
ATOM 824 N N . GLU A 1 101 ? 13.818 -7.780 -7.891 1.00 97.62 101 GLU A N 1
ATOM 825 C CA . GLU A 1 101 ? 14.146 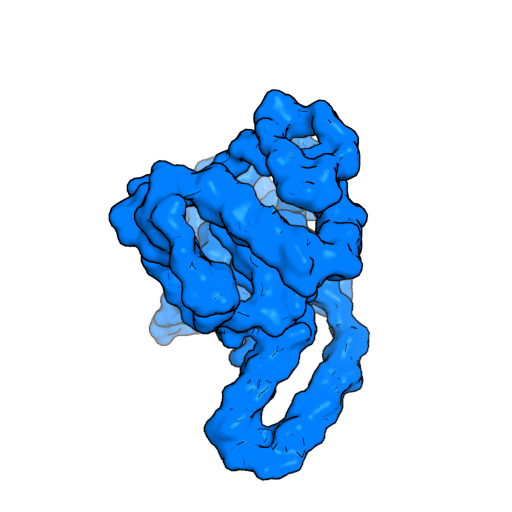-7.180 -9.175 1.00 97.62 101 GLU A CA 1
ATOM 826 C C . GLU A 1 101 ? 13.281 -5.954 -9.454 1.00 97.62 101 GLU A C 1
ATOM 828 O O . GLU A 1 101 ? 12.070 -5.957 -9.215 1.00 97.62 101 GLU A O 1
ATOM 833 N N . HIS A 1 102 ? 13.909 -4.925 -10.020 1.00 97.88 102 HIS A N 1
ATOM 834 C CA . HIS A 1 102 ? 13.236 -3.760 -10.586 1.00 97.88 102 HIS A CA 1
ATOM 835 C C . HIS A 1 102 ? 13.014 -3.988 -12.079 1.00 97.88 102 HIS A C 1
ATOM 837 O O . HIS A 1 102 ? 13.974 -3.986 -12.848 1.00 97.88 102 HIS A O 1
ATOM 843 N N . VAL A 1 103 ? 11.763 -4.159 -12.515 1.00 98.00 103 VAL A N 1
ATOM 844 C CA . VAL A 1 103 ? 11.468 -4.428 -13.934 1.00 98.00 103 VAL A CA 1
ATOM 845 C C . VAL A 1 103 ? 11.962 -3.266 -14.801 1.00 98.00 103 VAL A C 1
ATOM 847 O O . VAL A 1 103 ? 12.832 -3.469 -15.648 1.00 98.00 103 VAL A O 1
ATOM 850 N N . MET A 1 104 ? 11.512 -2.043 -14.512 1.00 98.25 104 MET A N 1
ATOM 851 C CA . MET A 1 104 ? 12.200 -0.814 -14.914 1.00 98.25 104 MET A CA 1
ATOM 852 C C . MET A 1 104 ? 13.403 -0.600 -13.980 1.00 98.25 104 MET A C 1
ATOM 854 O O . MET A 1 104 ? 13.184 -0.437 -12.777 1.00 98.25 104 MET A O 1
ATOM 858 N N . PRO A 1 105 ? 14.650 -0.599 -14.487 1.00 97.81 105 PRO A N 1
ATOM 859 C CA . PRO A 1 105 ? 15.857 -0.671 -13.668 1.00 97.81 105 PRO A CA 1
ATOM 860 C C . PRO A 1 105 ? 16.171 0.631 -12.925 1.00 97.81 105 PRO A C 1
ATOM 862 O O . PRO A 1 105 ? 15.794 1.723 -13.346 1.00 97.81 105 PRO A O 1
ATOM 865 N N . GLN A 1 106 ? 16.944 0.521 -11.839 1.00 96.56 106 GLN A N 1
ATOM 866 C CA . GLN A 1 106 ? 17.435 1.689 -11.092 1.00 96.56 106 GLN A CA 1
ATOM 867 C C . GLN A 1 106 ? 18.396 2.538 -11.927 1.00 96.56 106 GLN A C 1
ATOM 869 O O . GLN A 1 106 ? 18.294 3.761 -11.930 1.00 96.56 106 GLN A O 1
ATOM 874 N N . THR A 1 107 ? 19.314 1.900 -12.656 1.00 96.75 107 THR A N 1
ATOM 875 C CA . THR A 1 107 ? 20.181 2.591 -13.612 1.00 96.75 107 THR A CA 1
ATOM 876 C C . THR A 1 107 ? 19.521 2.560 -14.983 1.00 96.75 107 THR A C 1
ATOM 878 O O . THR A 1 107 ? 19.502 1.534 -15.663 1.00 96.75 107 THR A O 1
ATOM 881 N N . ILE A 1 108 ? 18.959 3.699 -15.375 1.00 96.56 108 ILE A N 1
ATOM 882 C CA . ILE A 1 108 ? 18.243 3.840 -16.640 1.00 96.56 108 ILE A CA 1
ATOM 883 C C . ILE A 1 108 ? 19.212 3.775 -17.833 1.00 96.56 108 ILE A C 1
ATOM 885 O O . ILE A 1 108 ? 20.291 4.370 -17.810 1.00 96.56 108 ILE A O 1
ATOM 889 N N . THR A 1 109 ? 18.827 3.062 -18.889 1.00 97.56 109 THR A N 1
ATOM 890 C CA . THR A 1 109 ? 19.579 2.988 -20.155 1.00 97.56 109 THR A CA 1
ATOM 891 C C . THR A 1 109 ? 18.875 3.791 -21.241 1.00 97.56 109 THR A C 1
ATOM 893 O O . THR A 1 109 ? 17.702 4.131 -21.096 1.00 97.56 109 THR A O 1
ATOM 896 N N . ASP A 1 110 ? 19.559 4.079 -22.349 1.00 97.88 110 ASP A N 1
ATOM 897 C CA . ASP A 1 110 ? 18.958 4.848 -23.448 1.00 97.88 110 ASP A CA 1
ATOM 898 C C . ASP A 1 110 ? 17.747 4.135 -24.065 1.00 97.88 110 ASP A C 1
ATOM 900 O O . ASP A 1 110 ? 16.757 4.788 -24.380 1.00 97.88 110 ASP A O 1
ATOM 904 N N . TRP A 1 111 ? 17.767 2.795 -24.106 1.00 98.19 111 TRP A N 1
ATOM 905 C CA . TRP A 1 111 ? 16.601 2.000 -24.500 1.00 98.19 111 TRP A CA 1
ATOM 906 C C . TRP A 1 111 ? 15.392 2.281 -23.601 1.00 98.19 111 TRP A C 1
ATOM 908 O O . TRP A 1 111 ? 14.284 2.469 -24.094 1.00 98.19 111 TRP A O 1
ATOM 918 N N . TRP A 1 112 ? 15.592 2.336 -22.279 1.00 98.25 112 TRP A N 1
ATOM 919 C CA . TRP A 1 112 ? 14.500 2.614 -21.347 1.00 98.25 112 TRP A CA 1
ATOM 920 C C . TRP A 1 112 ? 13.997 4.054 -21.453 1.00 98.25 112 TRP A C 1
ATOM 922 O O . TRP A 1 112 ? 12.791 4.256 -21.371 1.00 98.25 112 TRP A O 1
ATOM 932 N N . LYS A 1 113 ? 14.876 5.039 -21.678 1.00 98.06 113 LYS A N 1
ATOM 933 C CA . LYS A 1 113 ? 14.457 6.434 -21.905 1.00 98.06 113 LYS A CA 1
ATOM 934 C C . LYS A 1 113 ? 13.562 6.543 -23.141 1.00 98.06 113 LYS A C 1
ATOM 936 O O . LYS A 1 113 ? 12.476 7.105 -23.061 1.00 98.06 113 LYS A O 1
ATOM 941 N N . GLU A 1 114 ? 13.982 5.946 -24.258 1.00 97.75 114 GLU A N 1
ATOM 942 C CA . GLU A 1 114 ? 13.190 5.912 -25.494 1.00 97.75 114 GLU A CA 1
ATOM 943 C C . GLU A 1 114 ? 11.868 5.157 -25.296 1.00 97.75 114 GLU A C 1
ATOM 945 O O . GLU A 1 114 ? 10.809 5.611 -25.731 1.00 97.75 114 GLU A O 1
ATOM 950 N N . HIS A 1 115 ? 11.910 4.020 -24.595 1.00 97.56 115 HIS A N 1
ATOM 951 C CA . HIS A 1 115 ? 10.723 3.209 -24.343 1.00 97.56 115 HIS A CA 1
ATOM 952 C C . HIS A 1 115 ? 9.706 3.916 -23.442 1.00 97.56 115 HIS A C 1
ATOM 954 O O . HIS A 1 115 ? 8.509 3.791 -23.698 1.00 97.56 115 HIS A O 1
ATOM 960 N N . LEU A 1 116 ? 10.150 4.647 -22.416 1.00 96.38 116 LEU A N 1
ATOM 961 C CA . LEU A 1 116 ? 9.291 5.392 -21.487 1.00 96.38 116 LEU A CA 1
ATOM 962 C C . LEU A 1 116 ? 8.734 6.686 -22.105 1.00 96.38 116 LEU A C 1
ATOM 964 O O . LEU A 1 116 ? 7.596 7.040 -21.809 1.00 96.38 116 LEU A O 1
ATOM 968 N N . GLY A 1 117 ? 9.473 7.333 -23.011 1.00 95.81 117 GLY A N 1
ATOM 969 C CA . GLY A 1 117 ? 9.040 8.541 -23.720 1.00 95.81 117 GLY A CA 1
ATOM 970 C C . GLY A 1 117 ? 9.521 9.841 -23.070 1.00 95.81 117 GLY A C 1
ATOM 971 O O . GLY A 1 117 ? 10.488 9.849 -22.316 1.00 95.81 117 GLY A O 1
ATOM 972 N N . GLU A 1 118 ? 8.870 10.964 -23.388 1.00 93.69 118 GLU A N 1
ATOM 973 C CA . GLU A 1 118 ? 9.331 12.307 -22.987 1.00 93.69 118 GLU A CA 1
ATOM 974 C C . GLU A 1 118 ? 9.360 12.512 -21.462 1.00 93.69 118 GLU A C 1
ATOM 976 O O . GLU A 1 118 ? 10.298 13.114 -20.946 1.00 93.69 118 GLU A O 1
ATOM 981 N N . ASP A 1 119 ? 8.401 11.933 -20.733 1.00 94.25 119 ASP A N 1
ATOM 982 C CA . ASP A 1 119 ? 8.260 12.075 -19.275 1.00 94.25 119 ASP A CA 1
ATOM 983 C C . ASP A 1 119 ? 9.073 11.044 -18.463 1.00 94.25 119 ASP A C 1
ATOM 985 O O . ASP A 1 119 ? 8.835 10.856 -17.264 1.00 94.25 119 ASP A O 1
ATOM 989 N N . TRP A 1 120 ? 10.043 10.362 -19.090 1.00 95.38 120 TRP A N 1
ATOM 990 C CA . TRP A 1 120 ? 10.749 9.228 -18.481 1.00 95.38 120 TRP A CA 1
ATOM 991 C C . TRP A 1 120 ? 11.402 9.555 -17.131 1.00 95.38 120 TRP A C 1
ATOM 993 O O . TRP A 1 120 ? 11.430 8.687 -16.263 1.00 95.38 120 TRP A O 1
ATOM 1003 N N . GLU A 1 121 ? 11.911 10.776 -16.928 1.00 95.50 121 GLU A N 1
ATOM 1004 C CA . GLU A 1 121 ? 12.546 11.186 -15.665 1.00 95.50 121 GLU A CA 1
ATOM 1005 C C . GLU A 1 121 ? 11.543 11.185 -14.509 1.00 95.50 121 GLU A C 1
ATOM 1007 O O . GLU A 1 121 ? 11.811 10.628 -13.443 1.00 95.50 121 GLU A O 1
ATOM 1012 N N . THR A 1 122 ? 10.362 11.764 -14.744 1.00 95.56 122 THR A N 1
ATOM 1013 C CA . THR A 1 122 ? 9.296 11.858 -13.739 1.00 95.56 122 THR A CA 1
ATOM 1014 C C . THR A 1 122 ? 8.731 10.476 -13.436 1.00 95.56 122 THR A C 1
ATOM 1016 O O . THR A 1 122 ? 8.568 10.102 -12.273 1.00 95.56 122 THR A O 1
ATOM 1019 N N . ASP A 1 123 ? 8.459 9.693 -14.480 1.00 94.12 123 ASP A N 1
ATOM 1020 C CA . ASP A 1 123 ? 7.927 8.343 -14.324 1.00 94.12 123 ASP A CA 1
ATOM 1021 C C . ASP A 1 123 ? 8.932 7.427 -13.616 1.00 94.12 123 ASP A C 1
ATOM 1023 O O . ASP A 1 123 ? 8.549 6.665 -12.725 1.00 94.12 123 ASP A O 1
ATOM 1027 N N . HIS A 1 124 ? 10.225 7.543 -13.936 1.00 96.75 124 HIS A N 1
ATOM 1028 C CA . HIS A 1 124 ? 11.282 6.815 -13.239 1.00 96.75 124 HIS A CA 1
ATOM 1029 C C . HIS A 1 124 ? 11.334 7.195 -11.761 1.00 96.75 124 HIS A C 1
ATOM 1031 O O . HIS A 1 124 ? 11.257 6.316 -10.905 1.00 96.75 124 HIS A O 1
ATOM 1037 N N . GLU A 1 125 ? 11.371 8.487 -11.434 1.00 94.00 125 GLU A N 1
ATOM 1038 C CA . GLU A 1 125 ? 11.458 8.942 -10.046 1.00 94.00 125 GLU A CA 1
ATOM 1039 C C . GLU A 1 125 ? 10.285 8.441 -9.185 1.00 94.00 125 GLU A C 1
ATOM 1041 O O . GLU A 1 125 ? 10.487 7.983 -8.048 1.00 94.00 125 GLU A O 1
ATOM 1046 N N . VAL A 1 126 ? 9.061 8.528 -9.711 1.00 94.62 126 VAL A N 1
ATOM 1047 C CA . VAL A 1 126 ? 7.837 8.218 -8.962 1.00 94.62 126 VAL A CA 1
ATOM 1048 C C . VAL A 1 126 ? 7.595 6.712 -8.869 1.00 94.62 126 VAL A C 1
ATOM 1050 O O . VAL A 1 126 ? 7.200 6.228 -7.807 1.00 94.62 126 VAL A O 1
ATOM 1053 N N . LEU A 1 127 ? 7.854 5.956 -9.940 1.00 96.06 127 LEU A N 1
ATOM 1054 C CA . LEU A 1 127 ? 7.427 4.557 -10.051 1.00 96.06 127 LEU A CA 1
ATOM 1055 C C . LEU A 1 127 ? 8.531 3.538 -9.768 1.00 96.06 127 LEU A C 1
ATOM 1057 O O . LEU A 1 127 ? 8.230 2.363 -9.565 1.00 96.06 127 LEU A O 1
ATOM 1061 N N . LEU A 1 128 ? 9.803 3.947 -9.717 1.00 97.62 128 LEU A N 1
ATOM 1062 C CA . LEU A 1 128 ? 10.924 3.009 -9.593 1.00 97.62 128 LEU A CA 1
ATOM 1063 C C . LEU A 1 128 ? 10.769 2.039 -8.415 1.00 97.62 128 LEU A C 1
ATOM 1065 O O . LEU A 1 128 ? 11.042 0.851 -8.560 1.00 97.62 128 LEU A O 1
ATOM 1069 N N . HIS A 1 129 ? 10.330 2.521 -7.253 1.00 97.31 129 HIS A N 1
ATOM 1070 C CA . HIS A 1 129 ? 10.250 1.722 -6.024 1.00 97.31 129 HIS A CA 1
ATOM 1071 C C . HIS A 1 129 ? 8.821 1.328 -5.623 1.00 97.31 129 HIS A C 1
ATOM 1073 O O . HIS A 1 129 ? 8.622 0.907 -4.478 1.00 97.31 129 HIS A O 1
ATOM 1079 N N . THR A 1 130 ? 7.839 1.490 -6.514 1.00 97.38 130 THR A N 1
ATOM 1080 C CA . THR A 1 130 ? 6.441 1.124 -6.241 1.00 97.38 130 THR A CA 1
ATOM 1081 C C . THR A 1 130 ? 6.215 -0.365 -6.459 1.00 97.38 130 THR A C 1
ATOM 1083 O O . THR A 1 130 ? 6.925 -1.006 -7.233 1.00 97.38 130 THR A O 1
ATOM 1086 N N . LEU A 1 131 ? 5.205 -0.928 -5.787 1.00 98.19 131 LEU A N 1
ATOM 1087 C CA . LEU A 1 131 ? 4.906 -2.363 -5.831 1.00 98.19 131 LEU A CA 1
ATOM 1088 C C . LEU A 1 131 ? 4.767 -2.900 -7.263 1.00 98.19 131 LEU A C 1
ATOM 1090 O O . LEU A 1 131 ? 5.274 -3.976 -7.571 1.00 98.19 131 LEU A O 1
ATOM 1094 N N . GLY A 1 132 ? 4.130 -2.124 -8.143 1.00 97.75 132 GLY A N 1
ATOM 1095 C CA . GLY A 1 132 ? 3.925 -2.493 -9.541 1.00 97.75 132 GLY A CA 1
ATOM 1096 C C . GLY A 1 132 ? 5.225 -2.776 -10.296 1.00 97.75 132 GLY A C 1
ATOM 1097 O O . GLY A 1 132 ? 5.240 -3.668 -11.141 1.00 97.75 132 GLY A O 1
ATOM 1098 N N . ASN A 1 133 ? 6.325 -2.094 -9.957 1.00 98.50 133 ASN A N 1
ATOM 1099 C CA . ASN A 1 133 ? 7.617 -2.240 -10.632 1.00 98.50 133 ASN A CA 1
ATOM 1100 C C . ASN A 1 133 ? 8.541 -3.308 -10.010 1.00 98.50 133 ASN A C 1
ATOM 1102 O O . ASN A 1 133 ? 9.616 -3.578 -10.548 1.00 98.50 133 ASN A O 1
ATOM 1106 N N . LEU A 1 134 ? 8.157 -3.904 -8.878 1.00 98.38 134 LEU A N 1
ATOM 1107 C CA . LEU A 1 134 ? 8.988 -4.872 -8.160 1.00 98.38 134 LEU A CA 1
ATOM 1108 C C . LEU A 1 134 ? 8.538 -6.307 -8.435 1.00 98.38 134 LEU A C 1
ATOM 1110 O O . LEU A 1 134 ? 7.343 -6.603 -8.500 1.00 98.38 134 LEU A O 1
ATOM 1114 N N . THR A 1 135 ? 9.493 -7.220 -8.556 1.00 97.81 135 THR A N 1
ATOM 1115 C CA . THR A 1 135 ? 9.223 -8.661 -8.616 1.00 97.81 135 THR A CA 1
ATOM 1116 C C . THR A 1 135 ? 10.323 -9.463 -7.923 1.00 97.81 135 THR A C 1
ATOM 1118 O O . THR A 1 135 ? 11.275 -8.882 -7.407 1.00 97.81 135 THR A O 1
ATOM 1121 N N . LEU A 1 136 ? 10.186 -10.787 -7.882 1.00 97.31 136 LEU A N 1
ATOM 1122 C CA . LEU A 1 136 ? 11.196 -11.713 -7.370 1.00 97.31 136 LEU A CA 1
ATOM 1123 C C . LEU A 1 136 ? 11.901 -12.436 -8.523 1.00 97.31 136 LEU A C 1
ATOM 1125 O O . LEU A 1 136 ? 11.288 -12.753 -9.546 1.00 97.31 136 LEU A O 1
ATOM 1129 N N . THR A 1 137 ? 13.195 -12.706 -8.364 1.00 95.69 137 THR A N 1
ATOM 1130 C CA . THR A 1 137 ? 13.985 -13.462 -9.344 1.00 95.69 137 THR A CA 1
ATOM 1131 C C . THR A 1 137 ? 15.203 -14.123 -8.702 1.00 95.69 137 THR A C 1
ATOM 1133 O O . THR A 1 137 ? 15.742 -13.614 -7.723 1.00 95.69 137 THR A O 1
ATOM 1136 N N . GLY A 1 138 ? 15.664 -15.226 -9.294 1.00 93.62 138 GLY A N 1
ATOM 1137 C CA . GLY A 1 138 ? 16.989 -15.804 -9.032 1.00 93.62 138 GLY A CA 1
ATOM 1138 C C . GLY A 1 138 ? 18.064 -15.340 -10.026 1.00 93.62 138 GLY A C 1
ATOM 1139 O O . GLY A 1 138 ? 19.231 -15.656 -9.849 1.00 93.62 138 GLY A O 1
ATOM 1140 N N . TYR A 1 139 ? 17.684 -14.581 -11.060 1.00 91.25 139 TYR A N 1
ATOM 1141 C CA . TYR A 1 139 ? 18.546 -14.178 -12.184 1.00 91.25 139 TYR A CA 1
ATOM 1142 C C . TYR A 1 139 ? 18.805 -12.665 -12.195 1.00 91.25 139 TYR A C 1
ATOM 1144 O O . TYR A 1 139 ? 18.756 -12.007 -13.236 1.00 91.25 139 TYR A O 1
ATOM 1152 N N . ASN A 1 140 ? 18.962 -12.064 -11.013 1.00 88.44 140 ASN A N 1
ATOM 1153 C CA . ASN A 1 140 ? 19.048 -10.608 -10.872 1.00 88.44 140 ASN A CA 1
ATOM 1154 C C . ASN A 1 140 ? 20.260 -10.024 -11.618 1.00 88.44 140 ASN A C 1
ATOM 1156 O O . ASN A 1 140 ? 20.152 -8.993 -12.281 1.00 88.44 140 ASN A O 1
ATOM 1160 N N . SER A 1 141 ? 21.392 -10.732 -11.572 1.00 88.19 141 SER A N 1
ATOM 1161 C CA . SER A 1 141 ? 22.621 -10.391 -12.293 1.00 88.19 141 SER A CA 1
ATOM 1162 C C . SER A 1 141 ? 22.435 -10.343 -13.809 1.00 88.19 141 SER A C 1
ATOM 1164 O O . SER A 1 141 ? 22.964 -9.448 -14.465 1.00 88.19 141 SER A O 1
ATOM 1166 N N . GLU A 1 142 ? 21.685 -11.290 -14.363 1.00 90.62 142 GLU A N 1
ATOM 1167 C CA . GLU A 1 142 ? 21.415 -11.431 -15.790 1.00 90.62 142 GLU A CA 1
ATOM 1168 C C . GLU A 1 142 ? 20.377 -10.411 -16.269 1.00 90.62 142 GLU A C 1
ATOM 1170 O O . GLU A 1 142 ? 20.470 -9.904 -17.388 1.00 90.62 142 GLU A O 1
ATOM 1175 N N . LEU A 1 143 ? 19.396 -10.094 -15.418 1.00 91.81 143 LEU A N 1
ATOM 1176 C CA . LEU A 1 143 ? 18.343 -9.122 -15.697 1.00 91.81 143 LEU A CA 1
ATOM 1177 C C . LEU A 1 143 ? 18.875 -7.685 -15.667 1.00 91.81 143 LEU A C 1
ATOM 1179 O O . LEU A 1 143 ? 18.747 -6.977 -16.669 1.00 91.81 143 LEU A O 1
ATOM 1183 N N . SER A 1 144 ? 19.489 -7.261 -14.559 1.00 92.38 144 SER A N 1
ATOM 1184 C CA . SER A 1 144 ? 20.164 -5.967 -14.385 1.00 92.38 144 SER A CA 1
ATOM 1185 C C . SER A 1 144 ? 19.452 -4.792 -15.102 1.00 92.38 144 SER A C 1
ATOM 1187 O O . SER A 1 144 ? 18.242 -4.588 -14.972 1.00 92.38 144 SER A O 1
ATOM 1189 N N . ASN A 1 145 ? 20.186 -4.014 -15.903 1.00 95.12 145 ASN A N 1
ATOM 1190 C CA . ASN A 1 145 ? 19.673 -2.872 -16.665 1.00 95.12 145 ASN A CA 1
ATOM 1191 C C . ASN A 1 145 ? 19.245 -3.239 -18.100 1.00 95.12 145 ASN A C 1
ATOM 1193 O O . ASN A 1 145 ? 19.178 -2.364 -18.967 1.00 95.12 145 ASN A O 1
ATOM 1197 N N . SER A 1 146 ? 18.998 -4.525 -18.377 1.00 96.44 146 SER A N 1
ATOM 1198 C CA . SER A 1 146 ? 18.580 -4.981 -19.707 1.00 96.44 146 SER A CA 1
ATOM 1199 C C . SER A 1 146 ? 17.223 -4.395 -20.118 1.00 96.44 146 SER A C 1
ATOM 1201 O O . SER A 1 146 ? 16.450 -3.886 -19.297 1.00 96.44 146 SER A O 1
ATOM 1203 N N . SER A 1 147 ? 16.949 -4.426 -21.421 1.00 97.50 147 SER A N 1
ATOM 1204 C CA . SER A 1 147 ? 15.679 -3.951 -21.979 1.00 97.50 147 SER A CA 1
ATOM 1205 C C . SER A 1 147 ? 14.500 -4.803 -21.504 1.00 97.50 147 SER A C 1
ATOM 1207 O O . SER A 1 147 ? 14.656 -5.990 -21.210 1.00 97.50 147 SER A O 1
ATOM 1209 N N . PHE A 1 148 ? 13.293 -4.235 -21.478 1.00 97.69 148 PHE A N 1
ATOM 1210 C CA . PHE A 1 148 ? 12.104 -4.983 -21.062 1.00 97.69 148 PHE A CA 1
ATOM 1211 C C . PHE A 1 148 ? 11.874 -6.284 -21.861 1.00 97.69 148 PHE A C 1
ATOM 1213 O O . PHE A 1 148 ? 11.621 -7.309 -21.226 1.00 97.69 148 PHE A O 1
ATOM 1220 N N . PRO A 1 149 ? 12.037 -6.325 -23.203 1.00 96.56 149 PRO A N 1
ATOM 1221 C CA . PRO A 1 149 ? 11.920 -7.574 -23.958 1.00 96.56 149 PRO A CA 1
ATOM 1222 C C . PRO A 1 149 ? 12.940 -8.637 -23.531 1.00 96.56 149 PRO A C 1
ATOM 1224 O O . PRO A 1 149 ? 12.600 -9.814 -23.439 1.00 96.56 149 PRO A O 1
ATOM 1227 N N . GLN A 1 150 ? 14.179 -8.236 -23.221 1.00 95.12 150 GLN A N 1
ATOM 1228 C CA . GLN A 1 150 ? 15.192 -9.162 -22.704 1.00 95.12 150 GLN A CA 1
ATOM 1229 C C . GLN A 1 150 ? 14.787 -9.713 -21.335 1.00 95.12 150 GLN A C 1
ATOM 1231 O O . GLN A 1 150 ? 14.906 -10.917 -21.114 1.00 95.12 150 GLN A O 1
ATOM 1236 N N . LYS A 1 151 ? 14.252 -8.866 -20.446 1.00 96.56 151 LYS A N 1
ATOM 1237 C CA . LYS A 1 151 ? 13.735 -9.308 -19.144 1.00 96.56 151 LYS A CA 1
ATOM 1238 C C . LYS A 1 151 ? 12.560 -10.276 -19.279 1.00 96.56 151 LYS A C 1
ATOM 1240 O O . LYS A 1 151 ? 12.529 -11.290 -18.589 1.00 96.56 151 LYS A O 1
ATOM 1245 N N . CYS A 1 152 ? 11.642 -10.023 -20.213 1.00 94.88 152 CYS A N 1
ATOM 1246 C CA . CYS A 1 152 ? 10.501 -10.905 -20.473 1.00 94.88 152 CYS A CA 1
ATOM 1247 C C . CYS A 1 152 ? 10.922 -12.329 -20.858 1.00 94.88 152 CYS A C 1
ATOM 1249 O O . CYS A 1 152 ? 10.268 -13.278 -20.431 1.00 94.88 152 CYS A O 1
ATOM 1251 N N . ASN A 1 153 ? 12.033 -12.502 -21.585 1.00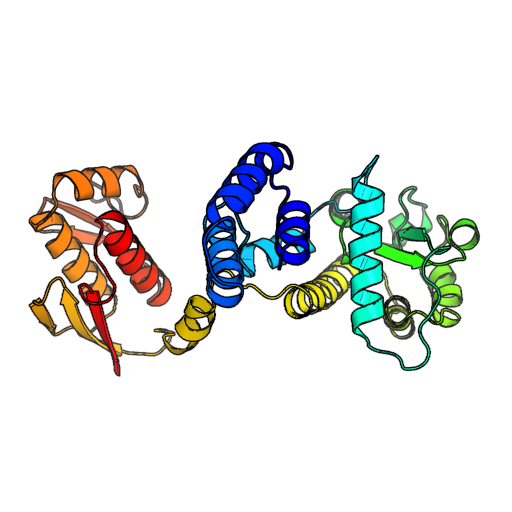 92.81 153 ASN A N 1
ATOM 1252 C CA . ASN A 1 153 ? 12.555 -13.835 -21.912 1.00 92.81 153 ASN A CA 1
ATOM 1253 C C . ASN A 1 153 ? 12.927 -14.634 -20.652 1.00 92.81 153 ASN A C 1
ATOM 1255 O O . ASN A 1 153 ? 12.639 -15.825 -20.566 1.00 92.81 153 ASN A O 1
ATOM 1259 N N . TRP A 1 154 ? 13.523 -13.977 -19.655 1.00 93.31 154 TRP A N 1
ATOM 1260 C CA . TRP A 1 154 ? 13.838 -14.599 -18.368 1.00 93.31 154 TRP A CA 1
ATOM 1261 C C . TRP A 1 154 ? 12.583 -14.844 -17.533 1.00 93.31 154 TRP A C 1
ATOM 1263 O O . TRP A 1 154 ? 12.416 -15.934 -16.985 1.00 93.31 154 TRP A O 1
ATOM 1273 N N . PHE A 1 155 ? 11.667 -13.873 -17.475 1.00 94.19 155 PHE A N 1
ATOM 1274 C CA . PHE A 1 155 ? 10.401 -14.025 -16.754 1.00 94.19 155 PHE A CA 1
ATOM 1275 C C . PHE A 1 155 ? 9.548 -15.171 -17.304 1.00 94.19 155 PHE A C 1
ATOM 1277 O O . PHE A 1 155 ? 8.936 -15.886 -16.518 1.00 94.19 155 PHE A O 1
ATOM 1284 N N . ALA A 1 156 ? 9.571 -15.410 -18.617 1.00 90.62 156 ALA A N 1
ATOM 1285 C CA . ALA A 1 156 ? 8.878 -16.534 -19.245 1.00 90.62 156 ALA A CA 1
ATOM 1286 C C . ALA A 1 156 ? 9.398 -17.909 -18.784 1.00 90.62 156 ALA A C 1
ATOM 1288 O O . ALA A 1 156 ? 8.655 -18.885 -18.821 1.00 90.62 156 ALA A O 1
ATOM 1289 N N . SER A 1 157 ? 10.655 -17.987 -18.336 1.00 88.12 157 SER A N 1
ATOM 1290 C CA . SER A 1 157 ? 11.250 -19.202 -17.755 1.00 88.12 157 SER A CA 1
ATOM 1291 C C . SER A 1 157 ? 11.105 -19.296 -16.230 1.00 88.12 157 SER A C 1
ATOM 1293 O O . SER A 1 157 ? 11.554 -20.265 -15.619 1.00 88.12 157 SER A O 1
ATOM 1295 N N . SER A 1 158 ? 10.512 -18.282 -15.594 1.00 90.69 158 SER A N 1
ATOM 1296 C CA . SER A 1 158 ? 10.331 -18.242 -14.147 1.00 90.69 158 SER A CA 1
ATOM 1297 C C . SER A 1 158 ? 9.151 -19.110 -13.717 1.00 90.69 158 SER A C 1
ATOM 1299 O O . SER A 1 158 ? 8.082 -19.061 -14.316 1.00 90.69 158 SER A O 1
ATOM 1301 N N . HIS A 1 159 ? 9.326 -19.844 -12.619 1.00 90.69 159 HIS A N 1
ATOM 1302 C CA . HIS A 1 159 ? 8.251 -20.606 -11.975 1.00 90.69 159 HIS A CA 1
ATOM 1303 C C . HIS A 1 159 ? 7.375 -19.746 -11.048 1.00 90.69 159 HIS A C 1
ATOM 1305 O O . HIS A 1 159 ? 6.481 -20.274 -10.400 1.00 90.69 159 HIS A O 1
ATOM 1311 N N . LEU A 1 160 ? 7.646 -18.438 -10.960 1.00 93.88 160 LEU A N 1
ATOM 1312 C CA . LEU A 1 160 ? 6.933 -17.527 -10.070 1.00 93.88 160 LEU A CA 1
ATOM 1313 C C . LEU A 1 160 ? 5.690 -16.970 -10.753 1.00 93.88 160 LEU A C 1
ATOM 1315 O O . LEU A 1 160 ? 5.759 -16.387 -11.842 1.00 93.88 160 LEU A O 1
ATOM 1319 N N . GLN A 1 161 ? 4.560 -17.060 -10.070 1.00 93.12 161 GLN A N 1
ATOM 1320 C CA . GLN A 1 161 ? 3.283 -16.549 -10.544 1.00 93.12 161 GLN A CA 1
ATOM 1321 C C . GLN A 1 161 ? 3.297 -15.017 -10.674 1.00 93.12 161 GLN A C 1
ATOM 1323 O O . GLN A 1 161 ? 2.701 -14.471 -11.607 1.00 93.12 161 GLN A O 1
ATOM 1328 N N . LEU A 1 162 ? 4.066 -14.321 -9.826 1.00 94.94 162 LEU A N 1
ATOM 1329 C CA . LEU A 1 162 ? 4.371 -12.890 -9.962 1.00 94.94 162 LEU A CA 1
ATOM 1330 C C . LEU A 1 162 ? 4.982 -12.509 -11.322 1.00 94.94 162 LEU A C 1
ATOM 1332 O O . LEU A 1 162 ? 4.761 -11.383 -11.788 1.00 94.94 162 LEU A O 1
ATOM 1336 N N . ASN A 1 163 ? 5.747 -13.419 -11.936 1.00 95.88 163 ASN A N 1
ATOM 1337 C CA . ASN A 1 163 ? 6.441 -13.199 -13.206 1.00 95.88 163 ASN A CA 1
ATOM 1338 C C . ASN A 1 163 ? 5.613 -13.634 -14.422 1.00 95.88 163 ASN A C 1
ATOM 1340 O O . ASN A 1 163 ? 5.815 -13.093 -15.511 1.00 95.88 163 ASN A O 1
ATOM 1344 N N . LEU A 1 164 ? 4.627 -14.524 -14.249 1.00 92.69 164 LEU A N 1
ATOM 1345 C CA . LEU A 1 164 ? 3.731 -14.933 -15.337 1.00 92.69 164 LEU A CA 1
ATOM 1346 C C . LEU A 1 164 ? 2.987 -13.740 -15.957 1.00 92.69 164 LEU A C 1
ATOM 1348 O O . LEU A 1 164 ? 2.725 -13.738 -17.160 1.00 92.69 164 LEU A O 1
ATOM 1352 N N . TYR A 1 165 ? 2.713 -12.697 -15.165 1.00 93.56 165 TYR A N 1
ATOM 1353 C CA . TYR A 1 165 ? 2.116 -11.439 -15.628 1.00 93.56 165 TYR A CA 1
ATOM 1354 C C . TYR A 1 165 ? 2.836 -10.841 -16.854 1.00 93.56 165 TYR A C 1
ATOM 1356 O O . TYR A 1 165 ? 2.208 -10.266 -17.745 1.00 93.56 165 TYR A O 1
ATOM 1364 N N . PHE A 1 166 ? 4.160 -10.997 -16.938 1.00 96.00 166 PHE A N 1
ATOM 1365 C CA . PHE A 1 166 ? 4.950 -10.421 -18.025 1.00 96.00 166 PHE A CA 1
ATOM 1366 C C . PHE A 1 166 ? 4.816 -11.190 -19.348 1.00 96.00 166 PHE A C 1
ATOM 1368 O O . PHE A 1 166 ? 5.093 -10.620 -20.396 1.00 96.00 166 PHE A O 1
ATOM 1375 N N . SER A 1 167 ? 4.328 -12.437 -19.336 1.00 91.06 167 SER A N 1
ATOM 1376 C CA . SER A 1 167 ? 4.214 -13.276 -20.545 1.00 91.06 167 SER A CA 1
ATOM 1377 C C . SER A 1 167 ? 3.296 -12.692 -21.627 1.00 91.06 167 SER A C 1
ATOM 1379 O O . SER A 1 167 ? 3.523 -12.903 -22.816 1.00 91.06 167 SER A O 1
ATOM 1381 N N . THR A 1 168 ? 2.276 -11.931 -21.227 1.00 88.88 168 THR A N 1
ATOM 1382 C CA . THR A 1 168 ? 1.317 -11.278 -22.134 1.00 88.88 168 THR A CA 1
ATOM 1383 C C . THR A 1 168 ? 1.548 -9.774 -22.262 1.00 88.88 168 THR A C 1
ATOM 1385 O O . THR A 1 168 ? 0.737 -9.073 -22.866 1.00 88.88 168 THR A O 1
ATOM 1388 N N . THR A 1 169 ? 2.618 -9.253 -21.660 1.00 93.31 169 THR A N 1
ATOM 1389 C CA . THR A 1 169 ? 2.878 -7.816 -21.572 1.00 93.31 169 THR A CA 1
ATOM 1390 C C . THR A 1 169 ? 3.900 -7.410 -22.630 1.00 93.31 169 THR A C 1
ATOM 1392 O O . THR A 1 169 ? 5.032 -7.877 -22.619 1.00 93.31 169 THR A O 1
ATOM 1395 N N . MET A 1 170 ? 3.507 -6.533 -23.559 1.00 92.88 170 MET A N 1
ATOM 1396 C CA . MET A 1 170 ? 4.384 -6.100 -24.661 1.00 92.88 170 MET A CA 1
ATOM 1397 C C . MET A 1 170 ? 5.201 -4.847 -24.329 1.00 92.88 170 MET A C 1
ATOM 1399 O O . MET A 1 170 ? 6.272 -4.637 -24.894 1.00 92.88 170 MET A O 1
ATOM 1403 N N . THR A 1 171 ? 4.700 -4.005 -23.425 1.00 95.44 171 THR A N 1
ATOM 1404 C CA . THR A 1 171 ? 5.325 -2.739 -23.037 1.00 95.44 171 THR A CA 1
ATOM 1405 C C . THR A 1 171 ? 5.451 -2.644 -21.527 1.00 95.44 171 THR A C 1
ATOM 1407 O O . THR A 1 171 ? 4.647 -3.205 -20.793 1.00 95.44 171 THR A O 1
ATOM 1410 N N . TRP A 1 172 ? 6.463 -1.914 -21.065 1.00 97.94 172 TRP A N 1
ATOM 1411 C CA . TRP A 1 172 ? 6.593 -1.539 -19.660 1.00 97.94 172 TRP A CA 1
ATOM 1412 C C . TRP A 1 172 ? 6.724 -0.030 -19.496 1.00 97.94 172 TRP A C 1
ATOM 1414 O O . TRP A 1 172 ? 7.826 0.509 -19.430 1.00 97.94 172 TRP A O 1
ATOM 1424 N N . ARG A 1 173 ? 5.588 0.665 -19.529 1.00 97.06 173 ARG A N 1
ATOM 1425 C CA . ARG A 1 173 ? 5.479 2.115 -19.313 1.00 97.06 173 ARG A CA 1
ATOM 1426 C C . ARG A 1 173 ? 4.707 2.405 -18.031 1.00 97.06 173 ARG A C 1
ATOM 1428 O O . ARG A 1 173 ? 4.201 1.488 -17.389 1.00 97.06 173 ARG A O 1
ATOM 1435 N N . LYS A 1 174 ? 4.562 3.686 -17.688 1.00 95.94 174 LYS A N 1
ATOM 1436 C CA . LYS A 1 174 ? 3.761 4.161 -16.550 1.00 95.94 174 LYS A CA 1
ATOM 1437 C C . LYS A 1 174 ? 2.445 3.407 -16.365 1.00 95.94 174 LYS A C 1
ATOM 1439 O O . LYS A 1 174 ? 2.238 2.804 -15.319 1.00 95.94 174 LYS A O 1
ATOM 1444 N N . ALA A 1 175 ? 1.610 3.376 -17.404 1.00 96.12 175 ALA A N 1
ATOM 1445 C CA . ALA A 1 175 ? 0.300 2.733 -17.343 1.00 96.12 175 ALA A CA 1
ATOM 1446 C C . ALA A 1 175 ? 0.386 1.223 -17.044 1.00 96.12 175 ALA A C 1
ATOM 1448 O O . ALA A 1 175 ? -0.474 0.684 -16.351 1.00 96.12 175 ALA A O 1
ATOM 1449 N N . ASP A 1 176 ? 1.429 0.538 -17.527 1.00 97.69 176 ASP A N 1
ATOM 1450 C CA . ASP A 1 176 ? 1.646 -0.891 -17.273 1.00 97.69 176 ASP A CA 1
ATOM 1451 C C . ASP A 1 176 ? 2.056 -1.140 -15.810 1.00 97.69 176 ASP A C 1
ATOM 1453 O O 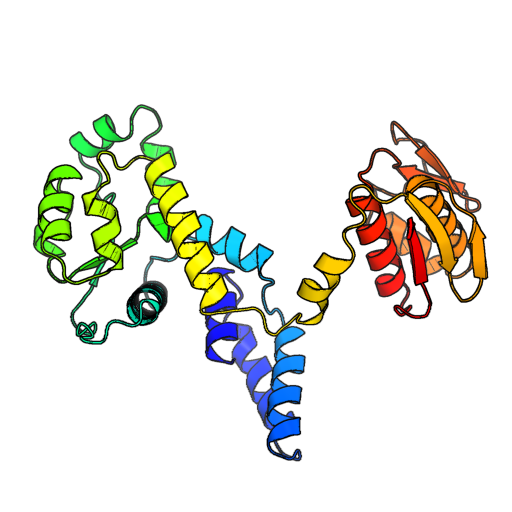. ASP A 1 176 ? 1.560 -2.075 -15.171 1.00 97.69 176 ASP A O 1
ATOM 1457 N N . ILE A 1 177 ? 2.918 -0.271 -15.265 1.00 97.56 177 ILE A N 1
ATOM 1458 C CA . ILE A 1 177 ? 3.365 -0.313 -13.866 1.00 97.56 177 ILE A CA 1
ATOM 1459 C C . ILE A 1 177 ? 2.200 -0.014 -12.920 1.00 97.56 177 ILE A C 1
ATOM 1461 O O . ILE A 1 177 ? 1.999 -0.750 -11.954 1.00 97.56 177 ILE A O 1
ATOM 1465 N N . GLU A 1 178 ? 1.426 1.036 -13.197 1.00 96.00 178 GLU A N 1
ATOM 1466 C CA . GLU A 1 178 ? 0.256 1.429 -12.404 1.00 96.00 178 GLU A CA 1
ATOM 1467 C C . GLU A 1 178 ? -0.795 0.317 -12.405 1.00 96.00 178 GLU A C 1
ATOM 1469 O O . GLU A 1 178 ? -1.212 -0.131 -11.338 1.00 96.00 178 GLU A O 1
ATOM 1474 N N . LYS A 1 179 ? -1.125 -0.232 -13.582 1.00 97.12 179 LYS A N 1
ATOM 1475 C CA . LYS A 1 179 ? -2.072 -1.347 -13.719 1.00 97.12 179 LYS A CA 1
ATOM 1476 C C . LYS A 1 179 ? -1.636 -2.590 -12.942 1.00 97.12 179 LYS A C 1
ATOM 1478 O O . LYS A 1 179 ? -2.451 -3.216 -12.262 1.00 97.12 179 LYS A O 1
ATOM 1483 N N . ARG A 1 180 ? -0.354 -2.970 -13.019 1.00 97.81 180 ARG A N 1
ATOM 1484 C CA . ARG A 1 180 ? 0.168 -4.086 -12.211 1.00 97.81 180 ARG A CA 1
ATOM 1485 C C . ARG A 1 180 ? 0.132 -3.743 -10.722 1.00 97.81 180 ARG A C 1
ATOM 1487 O O . ARG A 1 180 ? -0.188 -4.608 -9.912 1.00 97.81 180 ARG A O 1
ATOM 1494 N N . GLY A 1 181 ? 0.433 -2.495 -10.367 1.00 97.31 181 GLY A N 1
ATOM 1495 C CA . GLY A 1 181 ? 0.337 -1.975 -9.006 1.00 97.31 181 GLY A CA 1
ATOM 1496 C C . GLY A 1 181 ? -1.061 -2.141 -8.416 1.00 97.31 181 GLY A C 1
ATOM 1497 O O . GLY A 1 181 ? -1.175 -2.663 -7.314 1.00 97.31 181 GLY A O 1
ATOM 1498 N N . GLU A 1 182 ? -2.111 -1.788 -9.160 1.00 96.25 182 GLU A N 1
ATOM 1499 C CA . GLU A 1 182 ? -3.514 -1.977 -8.759 1.00 96.25 182 GLU A CA 1
ATOM 1500 C C . GLU A 1 182 ? -3.862 -3.449 -8.533 1.00 96.25 182 GLU A C 1
ATOM 1502 O O . GLU A 1 182 ? -4.414 -3.807 -7.491 1.00 96.25 182 GLU A O 1
ATOM 1507 N N . MET A 1 183 ? -3.473 -4.324 -9.464 1.00 96.44 183 MET A N 1
ATOM 1508 C CA . MET A 1 183 ? -3.692 -5.768 -9.341 1.00 96.44 183 MET A CA 1
ATOM 1509 C C . MET A 1 183 ? -3.020 -6.340 -8.083 1.00 96.44 183 MET A C 1
ATOM 1511 O O . MET A 1 183 ? -3.646 -7.073 -7.317 1.00 96.44 183 MET A O 1
ATOM 1515 N N . LEU A 1 184 ? -1.752 -5.993 -7.846 1.00 97.81 184 LEU A N 1
ATOM 1516 C CA . LEU A 1 184 ? -1.024 -6.450 -6.662 1.00 97.81 184 LEU A CA 1
ATOM 1517 C C . LEU A 1 184 ? -1.573 -5.816 -5.381 1.00 97.81 184 LEU A C 1
ATOM 1519 O O . LEU A 1 184 ? -1.624 -6.481 -4.348 1.00 97.81 184 LEU A O 1
ATOM 1523 N N . ALA A 1 185 ? -2.018 -4.559 -5.433 1.00 96.69 185 ALA A N 1
ATOM 1524 C CA . ALA A 1 185 ? -2.621 -3.888 -4.290 1.00 96.69 185 ALA A CA 1
ATOM 1525 C C . ALA A 1 185 ? -3.930 -4.567 -3.867 1.00 96.69 185 ALA A C 1
ATOM 1527 O O . ALA A 1 185 ? -4.177 -4.724 -2.670 1.00 96.69 185 ALA A O 1
ATOM 1528 N N . GLN A 1 186 ? -4.727 -5.038 -4.829 1.00 93.75 186 GLN A N 1
ATOM 1529 C CA . GLN A 1 186 ? -5.923 -5.824 -4.543 1.00 93.75 186 GLN A CA 1
ATOM 1530 C C . GLN A 1 186 ? -5.576 -7.166 -3.885 1.00 93.75 186 GLN A C 1
ATOM 1532 O O . GLN A 1 186 ? -6.155 -7.501 -2.855 1.00 93.75 186 GLN A O 1
ATOM 1537 N N . ALA A 1 187 ? -4.568 -7.883 -4.392 1.00 92.50 187 ALA A N 1
ATOM 1538 C CA . ALA A 1 187 ? -4.089 -9.107 -3.744 1.00 92.50 187 ALA A CA 1
ATOM 1539 C C . ALA A 1 187 ? -3.623 -8.845 -2.296 1.00 92.50 187 ALA A C 1
ATOM 1541 O O . ALA A 1 187 ? -3.934 -9.610 -1.385 1.00 92.50 187 ALA A O 1
ATOM 1542 N N . CYS A 1 188 ? -2.936 -7.723 -2.049 1.00 97.12 188 CYS A N 1
ATOM 1543 C CA . CYS A 1 188 ? -2.544 -7.318 -0.695 1.00 97.12 188 CYS A CA 1
ATOM 1544 C C . CYS A 1 188 ? -3.751 -7.081 0.226 1.00 97.12 188 CYS A C 1
ATOM 1546 O O . CYS A 1 188 ? -3.667 -7.385 1.418 1.00 97.12 188 CYS A O 1
ATOM 1548 N N . LEU A 1 189 ? -4.855 -6.523 -0.286 1.00 93.69 189 LEU A N 1
ATOM 1549 C CA . LEU A 1 189 ? -6.081 -6.331 0.494 1.00 93.69 189 LEU A CA 1
ATOM 1550 C C . LEU A 1 189 ? -6.702 -7.665 0.907 1.00 93.69 189 LEU A C 1
ATOM 1552 O O . LEU A 1 189 ? -7.143 -7.789 2.049 1.00 93.69 189 LEU A O 1
ATOM 1556 N N . ASP A 1 190 ? -6.676 -8.660 0.024 1.00 91.56 190 ASP A N 1
ATOM 1557 C CA . ASP A 1 190 ? -7.225 -9.987 0.307 1.00 91.56 190 ASP A CA 1
ATOM 1558 C C . ASP A 1 190 ? -6.366 -10.736 1.344 1.00 91.56 190 ASP A C 1
ATOM 1560 O O . ASP A 1 190 ? -6.893 -11.308 2.302 1.00 91.56 190 ASP A O 1
ATOM 1564 N N . ILE A 1 191 ? -5.035 -10.666 1.209 1.00 94.25 191 ILE A N 1
ATOM 1565 C CA . ILE A 1 191 ? -4.064 -11.276 2.136 1.00 94.25 191 ILE A CA 1
ATOM 1566 C C . ILE A 1 191 ? -4.135 -10.615 3.518 1.00 94.25 191 ILE A C 1
ATOM 1568 O O . ILE A 1 191 ? -4.226 -11.284 4.552 1.00 94.25 191 ILE A O 1
ATOM 1572 N N . TRP A 1 192 ? -4.082 -9.283 3.553 1.00 95.75 192 TRP A N 1
ATOM 1573 C CA . TRP A 1 192 ? -4.068 -8.505 4.786 1.00 95.75 192 TRP A CA 1
ATOM 1574 C C . TRP A 1 192 ? -5.378 -7.758 4.984 1.00 95.75 192 TRP A C 1
ATOM 1576 O O . TRP A 1 192 ? -5.342 -6.562 5.250 1.00 95.75 192 TRP A O 1
ATOM 1586 N N . ASN A 1 193 ? -6.518 -8.445 4.930 1.00 89.25 193 ASN A N 1
ATOM 1587 C CA . ASN A 1 193 ? -7.846 -7.848 5.122 1.00 89.25 193 ASN A CA 1
ATOM 1588 C C . ASN A 1 193 ? -7.989 -7.017 6.413 1.00 89.25 193 ASN A C 1
ATOM 1590 O O . ASN A 1 193 ? -7.363 -7.307 7.440 1.00 89.25 193 ASN A O 1
ATOM 1594 N N . SER A 1 194 ? -8.790 -5.947 6.387 1.00 87.12 194 SER A N 1
ATOM 1595 C CA . SER A 1 194 ? -8.980 -5.140 7.594 1.00 87.12 194 SER A CA 1
ATOM 1596 C C . SER A 1 194 ? -9.707 -5.934 8.673 1.00 87.12 194 SER A C 1
ATOM 1598 O O . SER A 1 194 ? -10.790 -6.472 8.465 1.00 87.12 194 SER A O 1
ATOM 1600 N N . PHE A 1 195 ? -9.138 -5.950 9.878 1.00 82.62 195 PHE A N 1
ATOM 1601 C CA . PHE A 1 195 ? -9.844 -6.406 11.081 1.00 82.62 195 PHE A CA 1
ATOM 1602 C C . PHE A 1 195 ? -10.317 -5.244 11.961 1.00 82.62 195 PHE A C 1
ATOM 1604 O O . PHE A 1 195 ? -10.934 -5.472 13.003 1.00 82.62 195 PHE A O 1
ATOM 1611 N N . GLY A 1 196 ? -9.991 -4.009 11.573 1.00 65.50 196 GLY A N 1
ATOM 1612 C CA . GLY A 1 196 ? -10.354 -2.805 12.311 1.00 65.50 196 GLY A CA 1
ATOM 1613 C C . GLY A 1 196 ? -11.802 -2.389 12.095 1.00 65.50 196 GLY A C 1
ATOM 1614 O O . GLY A 1 196 ? -12.290 -1.532 12.823 1.00 65.50 196 GLY A O 1
ATOM 1615 N N . ASP A 1 197 ? -12.482 -2.997 11.118 1.00 53.84 197 ASP A N 1
ATOM 1616 C CA . ASP A 1 197 ? -13.760 -2.478 10.659 1.00 53.84 197 ASP A CA 1
ATOM 1617 C C . ASP A 1 197 ? -14.618 -3.531 9.934 1.00 53.84 197 ASP A C 1
ATOM 1619 O O . ASP A 1 197 ? -15.045 -3.343 8.801 1.00 53.84 197 ASP A O 1
ATOM 1623 N N . ARG A 1 198 ? -14.990 -4.627 10.614 1.00 44.72 198 ARG A N 1
ATOM 1624 C CA . ARG A 1 198 ? -16.096 -5.475 10.108 1.00 44.72 198 ARG A CA 1
ATOM 1625 C C . ARG A 1 198 ? -17.437 -4.721 10.050 1.00 44.72 198 ARG A C 1
ATOM 1627 O O . ARG A 1 198 ? -18.351 -5.152 9.363 1.00 44.72 198 ARG A O 1
ATOM 1634 N N . LYS A 1 199 ? -17.529 -3.564 10.722 1.00 42.34 199 LYS A N 1
ATOM 1635 C CA . LYS A 1 199 ? -18.645 -2.618 10.614 1.00 42.34 199 LYS A CA 1
ATOM 1636 C C . LYS A 1 199 ? -18.478 -1.586 9.488 1.00 42.34 199 LYS A C 1
ATOM 1638 O O . LYS A 1 199 ? -19.433 -0.860 9.244 1.00 42.34 199 LYS A O 1
ATOM 1643 N N . ALA A 1 200 ? -17.334 -1.463 8.803 1.00 39.19 200 ALA A N 1
ATOM 1644 C CA . ALA A 1 200 ? -17.236 -0.615 7.602 1.00 39.19 200 ALA A CA 1
ATOM 1645 C C . ALA A 1 200 ? -17.653 -1.354 6.324 1.00 39.19 200 ALA A C 1
ATOM 1647 O O . ALA A 1 200 ? -18.248 -0.735 5.447 1.00 39.19 200 ALA A O 1
ATOM 1648 N N . ASP A 1 201 ? -17.464 -2.671 6.251 1.00 37.28 201 ASP A N 1
ATOM 1649 C CA . ASP A 1 201 ? -17.983 -3.452 5.120 1.00 37.28 201 ASP A CA 1
ATOM 1650 C C . ASP A 1 201 ? -19.496 -3.692 5.213 1.00 37.28 201 ASP A C 1
ATOM 1652 O O . ASP A 1 201 ? -20.188 -3.657 4.199 1.00 37.28 201 ASP A O 1
ATOM 1656 N N . GLU A 1 202 ? -20.067 -3.771 6.421 1.00 38.44 202 GLU A N 1
ATOM 1657 C CA . GLU A 1 202 ? -21.525 -3.663 6.604 1.00 38.44 202 GLU A CA 1
ATOM 1658 C C . GLU A 1 202 ? -22.043 -2.226 6.359 1.00 38.44 202 GLU A C 1
ATOM 1660 O O . GLU A 1 202 ? -23.209 -2.043 6.009 1.00 38.44 202 GLU A O 1
ATOM 1665 N N . ARG A 1 203 ? -21.187 -1.188 6.427 1.00 41.88 203 ARG A N 1
ATOM 1666 C CA . ARG A 1 203 ? -21.549 0.186 6.013 1.00 41.88 203 ARG A CA 1
ATOM 1667 C C . ARG A 1 203 ? -21.693 0.332 4.492 1.00 41.88 203 ARG A C 1
ATOM 1669 O O . ARG A 1 203 ? -22.398 1.243 4.064 1.00 41.88 203 ARG A O 1
ATOM 1676 N N . ASN A 1 204 ? -21.153 -0.584 3.683 1.00 39.09 204 ASN A N 1
ATOM 1677 C CA . ASN A 1 204 ? -21.449 -0.643 2.244 1.00 39.09 204 ASN A CA 1
ATOM 1678 C C . ASN A 1 204 ? -22.864 -1.177 1.933 1.00 39.09 204 ASN A C 1
ATOM 1680 O O . ASN A 1 204 ? -23.350 -0.966 0.823 1.00 39.09 204 ASN A O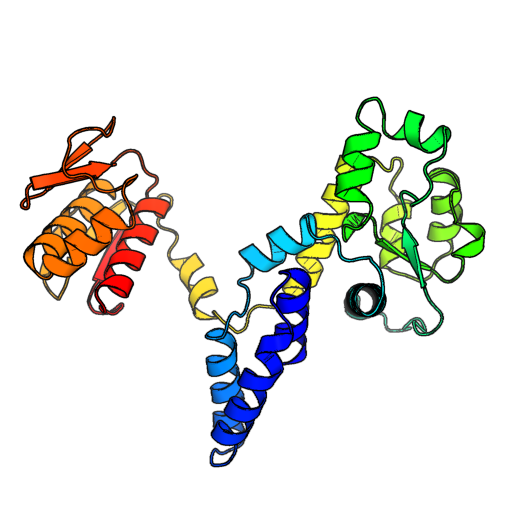 1
ATOM 1684 N N . ALA A 1 205 ? -23.580 -1.765 2.903 1.00 38.28 205 ALA A N 1
ATOM 1685 C CA . ALA A 1 205 ? -25.019 -2.033 2.773 1.00 38.28 205 ALA A CA 1
ATOM 1686 C C . ALA A 1 205 ? -25.887 -0.764 2.955 1.00 38.28 205 ALA A C 1
ATOM 1688 O O . ALA A 1 205 ? -27.061 -0.760 2.592 1.00 38.28 205 ALA A O 1
ATOM 1689 N N . ASN A 1 206 ? -25.301 0.334 3.456 1.00 47.72 206 ASN A N 1
ATOM 1690 C CA . ASN A 1 206 ? -25.941 1.639 3.652 1.00 47.72 206 ASN A CA 1
ATOM 1691 C C . ASN A 1 206 ? -25.417 2.704 2.677 1.00 47.72 206 ASN A C 1
ATOM 1693 O O . ASN A 1 206 ? -25.330 3.881 3.029 1.00 47.72 206 ASN A O 1
ATOM 1697 N N . SER A 1 207 ? -25.084 2.330 1.435 1.00 55.78 207 SER A N 1
ATOM 1698 C CA . SER A 1 207 ? -24.876 3.351 0.406 1.00 55.78 207 SER A CA 1
ATOM 1699 C C . SER A 1 207 ? -26.157 4.175 0.261 1.00 55.78 207 SER A C 1
ATOM 1701 O O . SER A 1 207 ? -27.216 3.663 -0.102 1.00 55.78 207 SER A O 1
ATOM 1703 N N . VAL A 1 208 ? -26.061 5.470 0.554 1.00 65.25 208 VAL A N 1
ATOM 1704 C CA . VAL A 1 208 ? -27.155 6.432 0.350 1.00 65.25 208 VAL A CA 1
ATOM 1705 C C . VAL A 1 208 ? -27.257 6.871 -1.112 1.00 65.25 208 VAL A C 1
ATOM 1707 O O . VAL A 1 208 ? -28.119 7.667 -1.492 1.00 65.25 208 VAL A O 1
ATOM 1710 N N . ARG A 1 209 ? -26.354 6.368 -1.961 1.00 64.50 209 ARG A N 1
ATOM 1711 C CA . ARG A 1 209 ? -26.262 6.728 -3.369 1.00 64.50 209 ARG A CA 1
ATOM 1712 C C . ARG A 1 209 ? -27.470 6.169 -4.121 1.00 64.50 209 ARG A C 1
ATOM 1714 O O . ARG A 1 209 ? -27.618 4.963 -4.264 1.00 64.50 209 ARG A O 1
ATOM 1721 N N . GLY A 1 210 ? -28.317 7.070 -4.616 1.00 69.62 210 GLY A N 1
ATOM 1722 C CA . GLY A 1 210 ? -29.549 6.717 -5.329 1.00 69.62 210 GLY A CA 1
ATOM 1723 C C . GLY A 1 210 ? -30.769 6.478 -4.433 1.00 69.62 210 GLY A C 1
ATOM 1724 O O . GLY A 1 210 ? -31.813 6.125 -4.965 1.00 69.62 210 GLY A O 1
ATOM 1725 N N . ARG A 1 211 ? -30.657 6.697 -3.113 1.00 80.94 211 ARG A N 1
ATOM 1726 C CA . ARG A 1 211 ? -31.762 6.561 -2.150 1.00 80.94 211 ARG A CA 1
ATOM 1727 C C . ARG A 1 211 ? -32.287 7.921 -1.701 1.00 80.94 211 ARG A C 1
ATOM 1729 O O . ARG A 1 211 ? -31.502 8.867 -1.549 1.00 80.94 211 ARG A O 1
ATOM 1736 N N . THR A 1 212 ? -33.589 8.010 -1.449 1.00 86.44 212 THR A N 1
ATOM 1737 C CA . THR A 1 212 ? -34.245 9.253 -1.012 1.00 86.44 212 THR A CA 1
ATOM 1738 C C . THR A 1 212 ? -34.553 9.168 0.481 1.00 86.44 212 THR A C 1
ATOM 1740 O O . THR A 1 212 ? -35.233 8.237 0.899 1.00 86.44 212 THR A O 1
ATOM 1743 N N . PRO A 1 213 ? -34.057 10.091 1.323 1.00 91.25 213 PRO A N 1
ATOM 1744 C CA . PRO A 1 213 ? -34.347 10.047 2.747 1.00 91.25 213 PRO A CA 1
ATOM 1745 C C . PRO A 1 213 ? -35.794 10.473 2.992 1.00 91.25 213 PRO A C 1
ATOM 1747 O O . PRO A 1 213 ? -36.258 11.428 2.376 1.00 91.25 213 PRO A O 1
ATOM 1750 N N . THR A 1 214 ? -36.469 9.794 3.916 1.00 92.19 214 THR A N 1
ATOM 1751 C CA . THR A 1 214 ? -37.866 10.066 4.291 1.00 92.19 214 THR A CA 1
ATOM 1752 C C . THR A 1 214 ? -37.984 10.616 5.706 1.00 92.19 214 THR A C 1
ATOM 1754 O O . THR A 1 214 ? -38.789 11.509 5.965 1.00 92.19 214 THR A O 1
ATOM 1757 N N . THR A 1 215 ? -37.156 10.128 6.634 1.00 92.50 215 THR A N 1
ATOM 1758 C CA . THR A 1 215 ? -37.156 10.579 8.033 1.00 92.50 215 THR A CA 1
ATOM 1759 C C . THR A 1 215 ? -35.737 10.630 8.582 1.00 92.50 215 THR A C 1
ATOM 1761 O O . THR A 1 215 ? -34.966 9.696 8.398 1.00 92.50 215 THR A O 1
ATOM 1764 N N . VAL A 1 216 ? -35.385 11.706 9.290 1.00 93.06 216 VAL A N 1
ATOM 1765 C CA . VAL A 1 216 ? -34.167 11.777 10.111 1.00 93.06 216 VAL A CA 1
ATOM 1766 C C . VAL A 1 216 ? -34.541 11.780 11.586 1.00 93.06 216 VAL A C 1
ATOM 1768 O O . VAL A 1 216 ? -35.432 12.517 12.006 1.00 93.06 216 VAL A O 1
ATOM 1771 N N . TYR A 1 217 ? -33.848 10.965 12.366 1.00 88.38 217 TYR A N 1
ATOM 1772 C CA . TYR A 1 217 ? -33.951 10.886 13.814 1.00 88.38 217 TYR A CA 1
ATOM 1773 C C . TYR A 1 217 ? -32.700 11.519 14.404 1.00 88.38 217 TYR A C 1
ATOM 1775 O O . TYR A 1 217 ? -31.595 11.126 14.043 1.00 88.38 217 TYR A O 1
ATOM 1783 N N . VAL A 1 218 ? -32.872 12.499 15.289 1.00 85.56 218 VAL A N 1
ATOM 1784 C CA . VAL A 1 218 ? -31.774 13.131 16.028 1.00 85.56 218 VAL A CA 1
ATOM 1785 C C . VAL A 1 218 ? -32.174 13.198 17.497 1.00 85.56 218 VAL A C 1
ATOM 1787 O O . VAL A 1 218 ? -33.101 13.927 17.854 1.00 85.56 218 VAL A O 1
ATOM 1790 N N . LEU A 1 219 ? -31.494 12.430 18.347 1.00 79.38 219 LEU A N 1
ATOM 1791 C CA . LEU A 1 219 ? -31.733 12.324 19.788 1.00 79.38 219 LEU A CA 1
ATOM 1792 C C . LEU A 1 219 ? -33.202 12.038 20.123 1.00 79.38 219 LEU A C 1
ATOM 1794 O O . LEU A 1 219 ? -33.862 12.794 20.838 1.00 79.38 219 LEU A O 1
ATOM 1798 N N . GLY A 1 220 ? -33.740 10.976 19.520 1.00 72.88 220 GLY A N 1
ATOM 1799 C CA . GLY A 1 220 ? -35.125 10.536 19.718 1.00 72.88 220 GLY A CA 1
ATOM 1800 C C . GLY A 1 220 ? -36.195 11.411 19.050 1.00 72.88 220 GLY A C 1
ATOM 1801 O O . GLY A 1 220 ? -37.368 11.046 19.078 1.00 72.88 220 GLY A O 1
ATOM 1802 N N . VAL A 1 221 ? -35.828 12.532 18.415 1.00 79.38 221 VAL A N 1
ATOM 1803 C CA . VAL A 1 221 ? -36.765 13.379 17.662 1.00 79.38 221 VAL A CA 1
ATOM 1804 C C . VAL A 1 221 ? -36.713 13.029 16.181 1.00 79.38 221 VAL A C 1
ATOM 1806 O O . VAL A 1 221 ? -35.685 13.202 15.532 1.00 79.38 221 VAL A O 1
ATOM 1809 N N . SER A 1 222 ? -37.841 12.578 15.635 1.00 89.06 222 SER A N 1
ATOM 1810 C CA . SER A 1 222 ? -38.009 12.317 14.205 1.00 89.06 222 SER A CA 1
ATOM 1811 C C . SER A 1 222 ? -38.467 13.566 13.453 1.00 89.06 222 SER A C 1
ATOM 1813 O O . SER A 1 222 ? -39.380 14.260 13.898 1.00 89.06 222 SER A O 1
ATOM 1815 N N . SER A 1 223 ? -37.891 13.822 12.283 1.00 90.31 223 SER A N 1
ATOM 1816 C CA . SER A 1 223 ? -38.317 14.864 11.346 1.00 90.31 223 SER A CA 1
ATOM 1817 C C . SER A 1 223 ? -38.462 14.284 9.946 1.00 90.31 223 SER A C 1
ATOM 1819 O O . SER A 1 223 ? -37.547 13.622 9.457 1.00 90.31 223 SER A O 1
ATOM 1821 N N . ILE A 1 224 ? -39.586 14.570 9.289 1.00 93.19 224 ILE A N 1
ATOM 1822 C CA . ILE A 1 224 ? -39.808 14.189 7.891 1.00 93.19 224 ILE A CA 1
ATOM 1823 C C . ILE A 1 224 ? -38.876 15.015 7.000 1.00 93.19 224 ILE A C 1
ATOM 1825 O O . ILE A 1 224 ? -38.732 16.231 7.174 1.00 93.19 224 ILE A O 1
ATOM 1829 N N . VAL A 1 225 ? -38.231 14.344 6.053 1.00 94.38 225 VAL A N 1
ATOM 1830 C CA . VAL A 1 225 ? -37.279 14.920 5.102 1.00 94.38 225 VAL A CA 1
ATOM 1831 C C . VAL A 1 225 ? -37.550 14.365 3.707 1.00 94.38 225 VAL A C 1
ATOM 1833 O O . VAL A 1 225 ? -38.134 13.303 3.565 1.00 94.38 225 VAL A O 1
ATOM 1836 N N . ASP A 1 226 ? -37.138 15.107 2.685 1.00 92.31 226 ASP A N 1
ATOM 1837 C CA . ASP A 1 226 ? -37.322 14.766 1.266 1.00 92.31 226 ASP A CA 1
ATOM 1838 C C . ASP A 1 226 ? -35.999 14.786 0.480 1.00 92.31 226 ASP A C 1
ATOM 1840 O O . ASP A 1 226 ? -35.952 14.561 -0.728 1.00 92.31 226 ASP A O 1
ATOM 1844 N N . SER A 1 227 ? -34.900 15.130 1.152 1.00 92.69 227 SER A N 1
ATOM 1845 C CA . SER A 1 227 ? -33.607 15.356 0.525 1.00 92.69 227 SER A CA 1
ATOM 1846 C C . SER A 1 227 ? -32.467 15.255 1.531 1.00 92.69 227 SER A C 1
ATOM 1848 O O . SER A 1 227 ? -32.596 15.610 2.706 1.00 92.69 227 SER A O 1
ATOM 1850 N N . TRP A 1 228 ? -31.294 14.842 1.051 1.00 93.06 228 TRP A N 1
ATOM 1851 C CA . TRP A 1 228 ? -30.078 14.792 1.866 1.00 93.06 228 TRP A CA 1
ATOM 1852 C C . TRP A 1 228 ? -29.669 16.173 2.389 1.00 93.06 228 TRP A C 1
ATOM 1854 O O . TRP A 1 228 ? -29.197 16.299 3.512 1.00 93.06 228 TRP A O 1
ATOM 1864 N N . VAL A 1 229 ? -29.947 17.241 1.639 1.00 93.25 229 VAL A N 1
ATOM 1865 C CA . VAL A 1 229 ? -29.763 18.622 2.116 1.00 93.25 229 VAL A CA 1
ATOM 1866 C C . VAL A 1 229 ? -30.665 18.927 3.321 1.00 93.25 229 VAL A C 1
ATOM 1868 O O . VAL A 1 229 ? -30.240 19.608 4.260 1.00 93.25 229 VAL A O 1
ATOM 1871 N N . LYS A 1 230 ? -31.901 18.412 3.341 1.00 94.25 230 LYS A N 1
ATOM 1872 C CA . LYS A 1 230 ? -32.789 18.561 4.497 1.00 94.25 230 LYS A CA 1
ATOM 1873 C C . LYS A 1 230 ? -32.292 17.746 5.692 1.00 94.25 230 LYS A C 1
ATOM 1875 O O . LYS A 1 230 ? -32.243 18.302 6.782 1.00 94.25 230 LYS A O 1
ATOM 1880 N N . VAL A 1 231 ? -31.827 16.509 5.490 1.00 94.88 231 VAL A N 1
ATOM 1881 C CA . VAL A 1 231 ? -31.151 15.709 6.537 1.00 94.88 231 VAL A CA 1
ATOM 1882 C C . VAL A 1 231 ? -29.984 16.487 7.144 1.00 94.88 231 VAL A C 1
ATOM 1884 O O . VAL A 1 231 ? -29.900 16.629 8.364 1.00 94.88 231 VAL A O 1
ATOM 1887 N N . TYR A 1 232 ? -29.120 17.035 6.287 1.00 95.75 232 TYR A N 1
ATOM 1888 C CA . TYR A 1 232 ? -27.933 17.783 6.683 1.00 95.75 232 TYR A CA 1
ATOM 1889 C C . TYR A 1 232 ? -28.274 18.979 7.570 1.00 95.75 232 TYR A C 1
ATOM 1891 O O . TYR A 1 232 ? -27.777 19.114 8.684 1.00 95.75 232 TYR A O 1
ATOM 1899 N N . THR A 1 233 ? -29.171 19.830 7.075 1.00 95.38 233 THR A N 1
ATOM 1900 C CA . THR A 1 233 ? -29.541 21.073 7.756 1.00 95.38 233 THR A CA 1
ATOM 1901 C C . THR A 1 233 ? -30.305 20.808 9.046 1.00 95.38 233 THR A C 1
ATOM 1903 O O . THR A 1 233 ? -29.975 21.415 10.053 1.00 95.38 233 THR A O 1
ATOM 1906 N N . THR A 1 234 ? -31.243 19.853 9.063 1.00 94.81 234 THR A N 1
ATOM 1907 C CA . THR A 1 234 ? -31.960 19.453 10.285 1.00 94.81 234 THR A CA 1
ATOM 1908 C C . THR A 1 234 ? -31.007 18.897 11.344 1.00 94.81 234 THR A C 1
ATOM 1910 O O . THR A 1 234 ? -31.135 19.230 12.520 1.00 94.81 234 THR A O 1
ATOM 1913 N N . THR A 1 235 ? -30.031 18.081 10.934 1.00 94.75 235 THR A N 1
ATOM 1914 C CA . THR A 1 235 ? -29.025 17.526 11.851 1.00 94.75 235 THR A CA 1
ATOM 1915 C C . THR A 1 235 ? -28.178 18.639 12.459 1.00 94.75 235 THR A C 1
ATOM 1917 O O . THR A 1 235 ? -28.060 18.724 13.678 1.00 94.75 235 THR A O 1
ATOM 1920 N N . LEU A 1 236 ? -27.627 19.529 11.629 1.00 95.56 236 LEU A N 1
ATOM 1921 C CA . LEU A 1 236 ? -26.781 20.616 12.115 1.00 95.56 236 LEU A CA 1
ATOM 1922 C C . LEU A 1 236 ? -27.547 21.652 12.940 1.00 95.56 236 LEU A C 1
ATOM 1924 O O . LEU A 1 236 ? -27.029 22.059 13.972 1.00 95.56 236 LEU A O 1
ATOM 1928 N N . ASP A 1 237 ? -28.769 22.032 12.551 1.00 94.69 237 ASP A N 1
ATOM 1929 C CA . ASP A 1 237 ? -29.630 22.927 13.343 1.00 94.69 237 ASP A CA 1
ATOM 1930 C C . ASP A 1 237 ? -29.855 22.358 14.754 1.00 94.69 237 ASP A C 1
ATOM 1932 O O . ASP A 1 237 ? -29.823 23.084 15.749 1.00 94.69 237 ASP A O 1
ATOM 1936 N N . ARG A 1 238 ? -30.047 21.037 14.862 1.00 91.19 238 ARG A N 1
ATOM 1937 C CA . ARG A 1 238 ? -30.270 20.378 16.149 1.00 91.19 238 ARG A CA 1
ATOM 1938 C C . ARG A 1 238 ? -29.013 20.353 17.011 1.00 91.19 238 ARG A C 1
ATOM 1940 O O . ARG A 1 238 ? -29.105 20.643 18.200 1.00 91.19 238 ARG A O 1
ATOM 1947 N N . ILE A 1 239 ? -27.857 20.035 16.431 1.00 91.88 239 ILE A N 1
ATOM 1948 C CA . ILE A 1 239 ? -26.587 20.042 17.169 1.00 91.88 239 ILE A CA 1
ATOM 1949 C C . ILE A 1 239 ? -26.198 21.460 17.583 1.00 91.88 239 ILE A C 1
ATOM 1951 O O . ILE A 1 239 ? -25.819 21.665 18.729 1.00 91.88 239 ILE A O 1
ATOM 1955 N N . ALA A 1 240 ? -26.374 22.441 16.699 1.00 92.31 240 ALA A N 1
ATOM 1956 C CA . ALA A 1 240 ? -26.178 23.853 17.002 1.00 92.31 240 ALA A CA 1
ATOM 1957 C C . ALA A 1 240 ? -27.010 24.326 18.203 1.00 92.31 240 ALA A C 1
ATOM 1959 O O . ALA A 1 240 ? -26.547 25.150 18.987 1.00 92.31 240 ALA A O 1
ATOM 1960 N N . TYR A 1 241 ? -28.235 23.814 18.340 1.00 89.25 241 TYR A N 1
ATOM 1961 C CA . TYR A 1 241 ? -29.117 24.139 19.457 1.00 89.25 241 TYR A CA 1
ATOM 1962 C C . TYR A 1 241 ? -28.729 23.428 20.762 1.00 89.25 241 TYR A C 1
ATOM 1964 O O . TYR A 1 241 ? -28.821 24.025 21.831 1.00 89.25 241 TYR A O 1
ATOM 1972 N N . LEU A 1 242 ? -28.337 22.154 20.691 1.00 87.19 242 LEU A N 1
ATOM 1973 C CA . LEU A 1 242 ? -28.095 21.329 21.879 1.00 87.19 242 LEU A CA 1
ATOM 1974 C C . LEU A 1 242 ? -26.682 21.471 22.448 1.00 87.19 242 LEU A C 1
ATOM 1976 O O . LEU A 1 242 ? -26.510 21.450 23.660 1.00 87.19 242 LEU A O 1
ATOM 1980 N N . GLU A 1 243 ? -25.684 21.601 21.579 1.00 88.44 243 GLU A N 1
ATOM 1981 C CA . GLU A 1 243 ? -24.262 21.587 21.929 1.00 88.44 243 GLU A CA 1
ATOM 1982 C C . GLU A 1 243 ? -23.547 22.784 21.267 1.00 88.44 243 GLU A C 1
ATOM 1984 O O . GLU A 1 243 ? -22.685 22.587 20.404 1.00 88.44 243 GLU A O 1
ATOM 1989 N N . PRO A 1 244 ? -23.903 24.037 21.621 1.00 92.12 244 PRO A N 1
ATOM 1990 C CA . PRO A 1 244 ? -23.408 25.236 20.939 1.00 92.12 244 PRO A CA 1
ATOM 1991 C C . PRO A 1 244 ? -21.878 25.360 20.984 1.00 92.12 244 PRO A C 1
ATOM 1993 O O . PRO A 1 244 ? -21.265 25.600 19.947 1.00 92.12 244 PRO A O 1
ATOM 1996 N N . ASP A 1 245 ? -21.250 25.082 22.132 1.00 91.81 245 ASP A N 1
ATOM 1997 C CA . ASP A 1 245 ? -19.789 25.165 22.287 1.00 91.81 245 ASP A CA 1
ATOM 1998 C C . ASP A 1 245 ? -19.055 24.174 21.368 1.00 91.81 245 ASP A C 1
ATOM 2000 O O . ASP A 1 245 ? -18.051 24.501 20.730 1.00 91.81 245 ASP A O 1
ATOM 2004 N N . LYS A 1 246 ? -19.580 22.947 21.249 1.00 89.88 246 LYS A N 1
ATOM 2005 C CA . LYS A 1 246 ? -19.029 21.951 20.322 1.00 89.88 246 LYS A CA 1
ATOM 2006 C C . LYS A 1 246 ? -19.311 22.341 18.876 1.00 89.88 246 LYS A C 1
ATOM 2008 O O . LYS A 1 246 ? -18.485 22.086 18.007 1.00 89.88 246 LYS A O 1
ATOM 2013 N N . PHE A 1 247 ? -20.454 22.959 18.591 1.00 94.81 247 PHE A N 1
ATOM 2014 C CA . PHE A 1 247 ? -20.757 23.433 17.245 1.00 94.81 247 PHE A CA 1
ATOM 2015 C C . PHE A 1 247 ? -19.792 24.543 16.799 1.00 94.81 247 PHE A C 1
ATOM 2017 O O . PHE A 1 247 ? -19.351 24.537 15.649 1.00 94.81 247 PHE A O 1
ATOM 2024 N N . ASP A 1 248 ? -19.395 25.440 17.702 1.00 94.00 248 ASP A N 1
ATOM 2025 C CA . ASP A 1 248 ? -18.362 26.442 17.423 1.00 94.00 248 ASP A CA 1
ATOM 2026 C C . ASP A 1 248 ? -17.007 25.779 17.119 1.00 94.00 248 ASP A C 1
ATOM 2028 O O . ASP A 1 248 ? -16.355 26.106 16.123 1.00 94.00 248 ASP A O 1
ATOM 2032 N N . GLU A 1 249 ? -16.605 24.773 17.905 1.00 92.00 249 GLU A N 1
ATOM 2033 C CA . GLU A 1 249 ? -15.391 23.992 17.625 1.00 92.00 249 GLU A CA 1
ATOM 2034 C C . GLU A 1 249 ? -15.477 23.264 16.270 1.00 92.00 249 GLU A C 1
ATOM 2036 O O . GLU A 1 249 ? -14.508 23.225 15.503 1.00 92.00 249 GLU A O 1
ATOM 2041 N N . LEU A 1 250 ? -16.652 22.720 15.940 1.00 91.94 250 LEU A N 1
ATOM 2042 C CA . LEU A 1 250 ? -16.927 22.079 14.659 1.00 91.94 250 LEU A CA 1
ATOM 2043 C C . LEU A 1 250 ? -16.775 23.074 13.500 1.00 91.94 250 LEU A C 1
ATOM 2045 O O . LEU A 1 250 ? -16.164 22.731 12.484 1.00 91.94 250 LEU A O 1
ATOM 2049 N N . ALA A 1 251 ? -17.274 24.303 13.652 1.00 92.81 251 ALA A N 1
ATOM 2050 C CA . ALA A 1 251 ? -17.148 25.352 12.646 1.00 92.81 251 ALA A CA 1
ATOM 2051 C C . ALA A 1 251 ? -15.685 25.767 12.420 1.00 92.81 251 ALA A C 1
ATOM 2053 O O . ALA A 1 251 ? -15.259 25.927 11.274 1.00 92.81 251 ALA A O 1
ATOM 2054 N N . ILE A 1 252 ? -14.892 25.856 13.493 1.00 90.06 252 ILE A N 1
ATOM 2055 C CA . ILE A 1 252 ? -13.448 26.129 13.420 1.00 90.06 252 ILE A CA 1
ATOM 2056 C C . ILE A 1 252 ? -12.706 24.994 12.702 1.00 90.06 252 ILE A C 1
ATOM 2058 O O . ILE A 1 252 ? -11.819 25.254 11.888 1.00 90.06 252 ILE A O 1
ATOM 2062 N N . LYS A 1 253 ? -13.061 23.733 12.982 1.00 89.25 253 LYS A N 1
ATOM 2063 C CA . LYS A 1 253 ? -12.438 22.551 12.360 1.00 89.25 253 LYS A CA 1
ATOM 2064 C C . LYS A 1 253 ? -12.809 22.377 10.892 1.00 89.25 253 LYS A C 1
ATOM 2066 O O . LYS A 1 253 ? -12.009 21.845 10.123 1.00 89.25 253 LYS A O 1
ATOM 2071 N N . HIS A 1 254 ? -14.000 22.824 10.500 1.00 93.12 254 HIS A N 1
ATOM 2072 C CA . HIS A 1 254 ? -14.549 22.620 9.160 1.00 93.12 254 HIS A CA 1
ATOM 2073 C C . HIS A 1 254 ? -14.939 23.940 8.483 1.00 93.12 254 HIS A C 1
ATOM 2075 O O . HIS A 1 254 ? -16.089 24.098 8.060 1.00 93.12 254 HIS A O 1
ATOM 2081 N N . PRO A 1 255 ? -13.987 24.873 8.279 1.00 91.25 255 PRO A N 1
ATOM 2082 C CA . PRO A 1 255 ? -14.284 26.193 7.723 1.00 91.25 255 PRO A CA 1
ATOM 2083 C C . PRO A 1 255 ? -14.823 26.108 6.288 1.00 91.25 255 PRO A C 1
ATOM 2085 O O . PRO A 1 255 ? -15.595 26.956 5.850 1.00 91.25 255 PRO A O 1
ATOM 2088 N N . ASN A 1 256 ? -14.475 25.061 5.540 1.00 90.12 256 ASN A N 1
ATOM 2089 C CA . ASN A 1 256 ? -14.993 24.853 4.187 1.00 90.12 256 ASN A CA 1
ATOM 2090 C C . ASN A 1 256 ? -16.463 24.391 4.171 1.00 90.12 256 ASN A C 1
ATOM 2092 O O . ASN A 1 256 ? -17.042 24.269 3.094 1.00 90.12 256 ASN A O 1
ATOM 2096 N N . LEU A 1 257 ? -17.041 24.064 5.335 1.00 93.00 257 LEU A N 1
ATOM 2097 C CA . LEU A 1 257 ? -18.365 23.444 5.482 1.00 93.00 257 LEU A CA 1
ATOM 2098 C C . LEU A 1 257 ? -19.339 24.314 6.257 1.00 93.00 257 LEU A C 1
ATOM 2100 O O . LEU A 1 257 ? -20.529 24.318 5.948 1.00 93.00 257 LEU A O 1
ATOM 2104 N N . ILE A 1 258 ? -18.821 25.003 7.271 1.00 95.69 258 ILE A N 1
ATOM 2105 C CA . ILE A 1 258 ? -19.563 25.826 8.214 1.00 95.69 258 ILE A CA 1
ATOM 2106 C C . ILE A 1 258 ? -18.812 27.153 8.341 1.00 95.69 258 ILE A C 1
ATOM 2108 O O . ILE A 1 258 ? -17.584 27.185 8.398 1.00 95.69 258 ILE A O 1
ATOM 2112 N N . SER A 1 259 ? -19.540 28.264 8.322 1.00 93.44 259 SER A N 1
ATOM 2113 C CA . SER A 1 259 ? -18.964 29.608 8.312 1.00 93.44 259 SER A CA 1
ATOM 2114 C C . SER A 1 259 ? -19.901 30.589 8.998 1.00 93.44 259 SER A C 1
ATOM 2116 O O . SER A 1 259 ? -21.105 30.516 8.798 1.00 93.44 259 SER A O 1
ATOM 2118 N N . SER A 1 260 ? -19.376 31.528 9.780 1.00 93.62 260 SER A N 1
ATOM 2119 C CA . SER A 1 260 ? -20.172 32.639 10.322 1.00 93.62 260 SER A CA 1
ATOM 2120 C C . SER A 1 260 ? -20.581 33.649 9.238 1.00 93.62 260 SER A C 1
ATOM 2122 O O . SER A 1 260 ? -21.532 34.404 9.416 1.00 93.62 260 SER A O 1
ATOM 2124 N N . GLU A 1 261 ? -19.904 33.629 8.087 1.00 92.69 261 GLU A N 1
ATOM 2125 C CA . GLU A 1 261 ? -20.183 34.487 6.933 1.00 92.69 261 GLU A CA 1
ATOM 2126 C C . GLU A 1 261 ? -20.833 33.715 5.766 1.00 92.69 261 GLU A C 1
ATOM 2128 O O . GLU A 1 261 ? -20.475 32.551 5.530 1.00 92.69 261 GLU A O 1
ATOM 2133 N N . PRO A 1 262 ? -21.710 34.352 4.963 1.00 91.88 262 PRO A N 1
ATOM 2134 C CA . PRO A 1 262 ? -22.396 33.739 3.818 1.00 91.88 262 PRO A CA 1
ATOM 2135 C C . PRO A 1 262 ? -21.494 33.572 2.577 1.00 91.88 262 PRO A C 1
ATOM 2137 O O . PRO A 1 262 ? -21.819 34.035 1.486 1.00 91.88 262 PRO A O 1
ATOM 2140 N N . ARG A 1 263 ? -20.338 32.913 2.716 1.00 91.69 263 ARG A N 1
ATOM 2141 C CA . ARG A 1 263 ? -19.317 32.813 1.648 1.00 91.69 263 ARG A CA 1
ATOM 2142 C C . ARG A 1 263 ? -19.503 31.659 0.658 1.00 91.69 263 ARG A C 1
ATOM 2144 O O . ARG A 1 263 ? -18.859 31.617 -0.385 1.00 91.69 263 ARG A O 1
ATOM 2151 N N . PHE A 1 264 ? -20.338 30.689 1.007 1.00 92.19 264 PHE A N 1
ATOM 2152 C CA . PHE A 1 264 ? -20.567 29.473 0.228 1.00 92.19 264 PHE A CA 1
ATOM 2153 C C . PHE A 1 264 ? -21.478 29.741 -0.972 1.00 92.19 264 PHE A C 1
ATOM 2155 O O . PHE A 1 264 ? -22.482 30.445 -0.846 1.00 92.19 264 PHE A O 1
ATOM 2162 N N . ARG A 1 265 ? -21.168 29.142 -2.130 1.00 86.06 265 ARG A N 1
ATOM 2163 C CA . ARG A 1 265 ? -21.913 29.388 -3.380 1.00 86.06 265 ARG A CA 1
ATOM 2164 C C . ARG A 1 265 ? -23.364 28.921 -3.283 1.00 86.06 265 ARG A C 1
ATOM 2166 O O . ARG A 1 265 ? -24.258 29.599 -3.780 1.00 86.06 265 ARG A O 1
ATOM 2173 N N . ARG A 1 266 ? -23.599 27.760 -2.666 1.00 90.31 266 ARG A N 1
ATOM 2174 C CA . ARG A 1 266 ? -24.938 27.266 -2.336 1.00 90.31 266 ARG A CA 1
ATOM 2175 C C . ARG A 1 266 ? -24.984 27.063 -0.834 1.00 90.31 266 ARG A C 1
ATOM 2177 O O . ARG A 1 266 ? -24.308 26.184 -0.318 1.00 90.31 266 ARG A O 1
ATOM 2184 N N . ASN A 1 267 ? -25.766 27.877 -0.139 1.00 93.69 267 ASN A N 1
ATOM 2185 C CA . ASN A 1 267 ? -25.732 27.900 1.314 1.00 93.69 267 ASN A CA 1
ATOM 2186 C C . ASN A 1 267 ? -27.116 27.997 1.940 1.00 93.69 267 ASN A C 1
ATOM 2188 O O . ASN A 1 267 ? -28.101 28.305 1.268 1.00 93.69 267 ASN A O 1
ATOM 2192 N N . ARG A 1 268 ? -27.169 27.702 3.235 1.00 94.19 268 ARG A N 1
ATOM 2193 C CA . ARG A 1 268 ? -28.315 27.992 4.091 1.00 94.19 268 ARG A CA 1
ATOM 2194 C C . ARG A 1 268 ? -27.815 28.464 5.446 1.00 94.19 268 ARG A C 1
ATOM 2196 O O . ARG A 1 268 ? -26.865 27.888 5.972 1.00 94.19 268 ARG A O 1
ATOM 2203 N N . GLN A 1 269 ? -28.474 29.481 5.990 1.00 95.88 269 GLN A N 1
ATOM 2204 C CA . GLN A 1 269 ? -28.268 29.914 7.365 1.00 95.88 269 GLN A CA 1
ATOM 2205 C C . GLN A 1 269 ? -29.024 28.986 8.326 1.00 95.88 269 GLN A C 1
ATOM 2207 O O . GLN A 1 269 ? -30.193 28.661 8.091 1.00 95.88 269 GLN A O 1
ATOM 2212 N N . LEU A 1 270 ? -28.337 28.542 9.372 1.00 94.38 270 LEU A N 1
ATOM 2213 C CA . LEU A 1 270 ? -28.873 27.773 10.490 1.00 94.38 270 LEU A CA 1
ATOM 2214 C C . LEU A 1 270 ? -29.471 28.703 11.553 1.00 94.38 270 LEU A C 1
ATOM 2216 O O . LEU A 1 270 ? -29.202 29.907 11.571 1.00 94.38 270 LEU A O 1
ATOM 2220 N N . GLY A 1 271 ? -30.241 28.138 12.482 1.00 88.88 271 GLY A N 1
ATOM 2221 C CA . GLY A 1 271 ? -30.881 28.889 13.568 1.00 88.88 271 GLY A CA 1
ATOM 2222 C C . GLY A 1 271 ? -29.905 29.626 14.497 1.00 88.88 271 GLY A C 1
ATOM 2223 O O . GLY A 1 271 ? -30.276 30.637 15.085 1.00 88.88 271 GLY A O 1
ATOM 2224 N N . ASN A 1 272 ? -28.653 29.166 14.595 1.00 90.88 272 ASN A N 1
ATOM 2225 C CA . ASN A 1 272 ? -27.594 29.807 15.385 1.00 90.88 272 ASN A CA 1
ATOM 2226 C C . ASN A 1 272 ? -26.788 30.870 14.608 1.00 90.88 272 ASN A C 1
ATOM 2228 O O . ASN A 1 272 ? -25.805 31.390 15.124 1.00 90.88 272 ASN A O 1
ATOM 2232 N N . GLY A 1 273 ? -27.176 31.187 13.369 1.00 93.25 273 GLY A N 1
ATOM 2233 C CA . GLY A 1 273 ? -26.563 32.242 12.560 1.00 93.25 273 GLY A CA 1
ATOM 2234 C C . GLY A 1 273 ? -25.424 31.794 11.641 1.00 93.25 273 GLY A C 1
ATOM 2235 O O . GLY A 1 273 ? -25.082 32.552 10.732 1.00 93.25 273 GLY A O 1
ATOM 2236 N N . TYR A 1 274 ? -24.892 30.577 11.801 1.00 96.44 274 TYR A N 1
ATOM 2237 C CA . TYR A 1 274 ? -23.891 30.011 10.891 1.00 96.44 274 TYR A CA 1
ATOM 2238 C C . TYR A 1 274 ? -24.497 29.632 9.536 1.00 96.44 274 TYR A C 1
ATOM 2240 O O . TYR A 1 274 ? -25.646 29.215 9.431 1.00 96.44 274 TYR A O 1
ATOM 2248 N N . TYR A 1 275 ? -23.689 29.719 8.489 1.00 96.31 275 TYR A N 1
ATOM 2249 C CA . TYR A 1 275 ? -23.984 29.279 7.134 1.00 96.31 275 TYR A CA 1
ATOM 2250 C C . TYR A 1 275 ? -23.311 27.941 6.857 1.00 96.31 275 TYR A C 1
ATOM 2252 O O . TYR A 1 275 ? -22.168 27.725 7.259 1.00 96.31 275 TYR A O 1
ATOM 2260 N N . VAL A 1 276 ? -23.998 27.063 6.125 1.00 95.88 276 VAL A N 1
ATOM 2261 C CA . VAL A 1 276 ? -23.479 25.743 5.736 1.00 95.88 276 VAL A CA 1
ATOM 2262 C C . VAL A 1 276 ? -23.412 25.573 4.220 1.00 95.88 276 VAL A C 1
ATOM 2264 O O . VAL A 1 276 ? -24.301 26.041 3.511 1.00 95.88 276 VAL A O 1
ATOM 2267 N N . GLU A 1 277 ? -22.373 24.900 3.718 1.00 94.06 277 GLU A N 1
ATOM 2268 C CA . GLU A 1 277 ? -22.195 24.586 2.289 1.00 94.06 277 GLU A CA 1
ATOM 2269 C C . GLU A 1 277 ? -23.104 23.425 1.858 1.00 94.06 277 GLU A C 1
ATOM 2271 O O . GLU A 1 277 ? -23.100 22.358 2.473 1.00 94.06 277 GLU A O 1
ATOM 2276 N N . LEU A 1 278 ? -23.875 23.614 0.784 1.00 91.50 278 LEU A N 1
ATOM 2277 C CA . LEU A 1 278 ? -24.898 22.671 0.318 1.00 91.50 278 LEU A CA 1
ATOM 2278 C C . LEU A 1 278 ? -24.548 21.972 -1.001 1.00 91.50 278 LEU A C 1
ATOM 2280 O O . LEU A 1 278 ? -25.290 21.090 -1.437 1.00 91.50 278 LEU A O 1
ATOM 2284 N N . ASN A 1 279 ? -23.468 22.358 -1.682 1.00 88.75 279 ASN A N 1
ATOM 2285 C CA . ASN A 1 279 ? -23.039 21.730 -2.929 1.00 88.75 279 ASN A CA 1
ATOM 2286 C C . ASN A 1 279 ? -22.260 20.433 -2.665 1.00 88.75 279 ASN A C 1
ATOM 2288 O O . ASN A 1 279 ? -21.039 20.372 -2.824 1.00 88.75 279 ASN A O 1
ATOM 2292 N N . ARG A 1 280 ? -22.971 19.404 -2.195 1.00 86.25 280 ARG A N 1
ATOM 2293 C CA . ARG A 1 280 ? -22.387 18.139 -1.740 1.00 86.25 280 ARG A CA 1
ATOM 2294 C C . ARG A 1 280 ? -23.183 16.937 -2.203 1.00 86.25 280 ARG A C 1
ATOM 2296 O O . ARG A 1 280 ? -24.401 17.011 -2.356 1.00 86.25 280 ARG A O 1
ATOM 2303 N N . SER A 1 281 ? -22.481 15.826 -2.408 1.00 86.50 281 SER A N 1
ATOM 2304 C CA . SER A 1 281 ? -23.137 14.555 -2.691 1.00 86.50 281 SER A CA 1
ATOM 2305 C C . SER A 1 281 ? -23.893 14.053 -1.452 1.00 86.50 281 SER A C 1
ATOM 2307 O O . SER A 1 281 ? -23.554 14.403 -0.319 1.00 86.50 281 SER A O 1
ATOM 2309 N N . ALA A 1 282 ? -24.911 13.215 -1.664 1.00 84.94 282 ALA A N 1
ATOM 2310 C CA . ALA A 1 282 ? -25.635 12.538 -0.584 1.00 84.94 282 ALA A CA 1
ATOM 2311 C C . ALA A 1 282 ? -24.687 11.780 0.360 1.00 84.94 282 ALA A C 1
ATOM 2313 O O . ALA A 1 282 ? -24.840 11.823 1.577 1.00 84.94 282 ALA A O 1
ATOM 2314 N N . GLU A 1 283 ? -23.670 11.147 -0.221 1.00 82.62 283 GLU A N 1
ATOM 2315 C CA . GLU A 1 283 ? -22.657 10.375 0.489 1.00 82.62 283 GLU A CA 1
ATOM 2316 C C . GLU A 1 283 ? -21.787 11.268 1.386 1.00 82.62 283 GLU A C 1
ATOM 2318 O O . GLU A 1 283 ? -21.594 10.966 2.563 1.00 82.62 283 GLU A O 1
ATOM 2323 N N . ASP A 1 284 ? -21.317 12.409 0.869 1.00 80.94 284 ASP A N 1
ATOM 2324 C CA . ASP A 1 284 ? -20.524 13.360 1.658 1.00 80.94 284 ASP A CA 1
ATOM 2325 C C . ASP A 1 284 ? -21.340 13.965 2.800 1.00 80.94 284 ASP A C 1
ATOM 2327 O O . ASP A 1 284 ? -20.822 14.159 3.900 1.00 80.94 284 ASP A O 1
ATOM 2331 N N . ILE A 1 285 ? -22.620 14.253 2.544 1.00 89.88 285 ILE A N 1
ATOM 2332 C CA . ILE A 1 285 ? -23.556 14.740 3.556 1.00 89.88 285 ILE A CA 1
ATOM 2333 C C . ILE A 1 285 ? -23.723 13.706 4.669 1.00 89.88 285 ILE A C 1
ATOM 2335 O O . ILE A 1 285 ? -23.580 14.048 5.843 1.00 89.88 285 ILE A O 1
ATOM 2339 N N . TYR A 1 286 ? -24.015 12.454 4.313 1.00 87.50 286 TYR A N 1
ATOM 2340 C CA . TYR A 1 286 ? -24.241 11.384 5.278 1.00 87.50 286 TYR A CA 1
ATOM 2341 C C . TYR A 1 286 ? -23.000 11.153 6.143 1.00 87.50 286 TYR A C 1
ATOM 2343 O O . TYR A 1 286 ? -23.087 11.160 7.371 1.00 87.50 286 TYR A O 1
ATOM 2351 N N . ARG A 1 287 ? -21.821 11.050 5.516 1.00 83.56 287 ARG A N 1
ATOM 2352 C CA . ARG A 1 287 ? -20.536 10.896 6.217 1.00 83.56 287 ARG A CA 1
ATOM 2353 C C . ARG A 1 287 ? -20.247 12.053 7.156 1.00 83.56 287 ARG A C 1
ATOM 2355 O O . ARG A 1 287 ? -19.789 11.827 8.273 1.00 83.56 287 ARG A O 1
ATOM 2362 N N . PHE A 1 288 ? -20.510 13.282 6.720 1.00 89.62 288 PHE A N 1
ATOM 2363 C CA . PHE A 1 288 ? -20.262 14.438 7.564 1.00 89.62 288 PHE A CA 1
ATOM 2364 C C . PHE A 1 288 ? -21.241 14.496 8.743 1.00 89.62 288 PHE A C 1
ATOM 2366 O O . PHE A 1 288 ? -20.801 14.727 9.860 1.00 89.62 288 PHE A O 1
ATOM 2373 N N . CYS A 1 289 ? -22.527 14.178 8.555 1.00 91.75 289 CYS A N 1
ATOM 2374 C CA . CYS A 1 289 ? -23.474 14.083 9.674 1.00 91.75 289 CYS A CA 1
ATOM 2375 C C . CYS A 1 289 ? -23.042 13.029 10.700 1.00 91.75 289 CYS A C 1
ATOM 2377 O O . CYS A 1 289 ? -23.046 13.301 11.896 1.00 91.75 289 CYS A O 1
ATOM 2379 N N . ARG A 1 290 ? -22.595 11.859 10.230 1.00 86.50 290 ARG A N 1
ATOM 2380 C CA . ARG A 1 290 ? -22.037 10.795 11.076 1.00 86.50 290 ARG A CA 1
ATOM 2381 C C . ARG A 1 290 ? -20.824 11.268 11.873 1.00 86.50 290 ARG A C 1
ATOM 2383 O O . ARG A 1 290 ? -20.789 11.090 13.083 1.00 86.50 290 ARG A O 1
ATOM 2390 N N . TYR A 1 291 ? -19.885 11.940 11.209 1.00 86.44 291 TYR A N 1
ATOM 2391 C CA . TYR A 1 291 ? -18.740 12.556 11.874 1.00 86.44 291 TYR A CA 1
ATOM 2392 C C . TYR A 1 291 ? -19.169 13.556 12.955 1.00 86.44 291 TYR A C 1
ATOM 2394 O O . TYR A 1 291 ? -18.580 13.573 14.030 1.00 86.44 291 TYR A O 1
ATOM 2402 N N . VAL A 1 292 ? -20.190 14.381 12.693 1.00 86.94 292 VAL A N 1
ATOM 2403 C CA . VAL A 1 292 ? -20.693 15.345 13.681 1.00 86.94 292 VAL A CA 1
ATOM 2404 C C . VAL A 1 292 ? -21.239 14.630 14.915 1.00 86.94 292 VAL A C 1
ATOM 2406 O O . VAL A 1 292 ? -20.944 15.073 16.020 1.00 86.94 292 VAL A O 1
ATOM 2409 N N . MET A 1 293 ? -21.972 13.523 14.751 1.00 84.06 293 MET A N 1
ATOM 2410 C CA . MET A 1 293 ? -22.471 12.732 15.887 1.00 84.06 293 MET A CA 1
ATOM 2411 C C . MET A 1 293 ? -21.324 12.173 16.727 1.00 84.06 293 MET A C 1
ATOM 2413 O O . MET A 1 293 ? -21.292 12.394 17.936 1.00 84.06 293 MET A O 1
ATOM 2417 N N . ASP A 1 294 ? -20.336 11.548 16.083 1.00 80.12 294 ASP A N 1
ATOM 2418 C CA . ASP A 1 294 ? -19.155 11.019 16.771 1.00 80.12 294 ASP A CA 1
ATOM 2419 C C . ASP A 1 294 ? -18.397 12.142 17.502 1.00 80.12 294 ASP A C 1
ATOM 2421 O O . ASP A 1 294 ? -17.957 11.982 18.640 1.00 80.12 294 ASP A O 1
ATOM 2425 N N . PHE A 1 295 ? -18.283 13.310 16.862 1.00 80.12 295 PHE A N 1
ATOM 2426 C CA . PHE A 1 295 ? -17.612 14.484 17.407 1.00 80.12 295 PHE A CA 1
ATOM 2427 C C . PHE A 1 295 ? -18.309 15.035 18.658 1.00 80.12 295 PHE A C 1
ATOM 2429 O O . PHE A 1 295 ? -17.632 15.433 19.607 1.00 80.12 295 PHE A O 1
ATOM 2436 N N . VAL A 1 296 ? -19.645 15.026 18.696 1.00 81.94 296 VAL A N 1
ATOM 2437 C CA . VAL A 1 296 ? -20.396 15.462 19.882 1.00 81.94 296 VAL A CA 1
ATOM 2438 C C . VAL A 1 296 ? -20.577 14.373 20.943 1.00 81.94 296 VAL A C 1
ATOM 2440 O O . VAL A 1 296 ? -21.033 14.688 22.045 1.00 81.94 296 VAL A O 1
ATOM 2443 N N . GLY A 1 297 ? -20.137 13.143 20.660 1.00 75.12 297 GLY A N 1
ATOM 2444 C CA . GLY A 1 297 ? -20.188 11.997 21.570 1.00 75.12 297 GLY A CA 1
ATOM 2445 C C . GLY A 1 297 ? -21.505 11.217 21.524 1.00 75.12 297 GLY A C 1
ATOM 2446 O O . GLY A 1 297 ? -21.860 10.584 22.514 1.00 75.12 297 GLY A O 1
ATOM 2447 N N . LEU A 1 298 ? -22.231 11.288 20.406 1.00 75.88 298 LEU A N 1
ATOM 2448 C CA . LEU A 1 298 ? -23.507 10.606 20.188 1.00 75.88 298 LEU A CA 1
ATOM 2449 C C . LEU A 1 298 ? -23.326 9.300 19.412 1.00 75.88 298 LEU A C 1
ATOM 2451 O O . LEU A 1 298 ? -22.422 9.174 18.588 1.00 75.88 298 LEU A O 1
ATOM 2455 N N . SER A 1 299 ? -24.192 8.326 19.690 1.00 70.31 299 SER A N 1
ATOM 2456 C CA . SER A 1 299 ? -24.132 6.975 19.129 1.00 70.31 299 SER A CA 1
ATOM 2457 C C . SER A 1 299 ? -25.046 6.786 17.908 1.00 70.31 299 SER A C 1
ATOM 2459 O O . SER A 1 299 ? -25.820 7.664 17.529 1.00 70.31 299 SER A O 1
ATOM 2461 N N . ASP A 1 300 ? -24.997 5.597 17.299 1.00 65.31 300 ASP A N 1
ATOM 2462 C CA . ASP A 1 300 ? -25.860 5.204 16.170 1.00 65.31 300 ASP A CA 1
ATOM 2463 C C . ASP A 1 300 ? -27.347 5.137 16.543 1.00 65.31 300 ASP A C 1
ATOM 2465 O O . ASP A 1 300 ? -28.205 5.232 15.668 1.00 65.31 300 ASP A O 1
ATOM 2469 N N . GLU A 1 301 ? -27.658 4.981 17.830 1.00 70.06 301 GLU A N 1
ATOM 2470 C CA . GLU A 1 301 ? -29.034 4.996 18.338 1.00 70.06 301 GLU A CA 1
ATOM 2471 C C . GLU A 1 301 ? -29.591 6.426 18.411 1.00 70.06 301 GLU A C 1
ATOM 2473 O O . GLU A 1 301 ? -30.801 6.637 18.311 1.00 70.06 301 GLU A O 1
ATOM 2478 N N . ASP A 1 302 ? -28.703 7.417 18.510 1.00 75.00 302 ASP A N 1
ATOM 2479 C CA . ASP A 1 302 ? -29.046 8.832 18.630 1.00 75.00 302 ASP A CA 1
ATOM 2480 C C . ASP A 1 302 ? -29.221 9.512 17.269 1.00 75.00 302 ASP A C 1
ATOM 2482 O O . ASP A 1 302 ? -29.827 10.582 17.190 1.00 75.00 302 ASP A O 1
ATOM 2486 N N . TRP A 1 303 ? -28.710 8.915 16.189 1.00 87.81 303 TRP A N 1
ATOM 2487 C CA . TRP A 1 303 ? -28.839 9.468 14.845 1.00 87.81 303 TRP A CA 1
ATOM 2488 C C . TRP A 1 303 ? -29.041 8.395 13.781 1.00 87.81 303 TRP A C 1
ATOM 2490 O O . TRP A 1 303 ? -28.151 7.590 13.498 1.00 87.81 303 TRP A O 1
ATOM 2500 N N . LYS A 1 304 ? -30.207 8.440 13.132 1.00 87.56 304 LYS A N 1
ATOM 2501 C CA . LYS A 1 304 ? -30.617 7.494 12.088 1.00 87.56 304 LYS A CA 1
ATOM 2502 C C . LYS A 1 304 ? -31.331 8.227 10.958 1.00 87.56 304 LYS A C 1
ATOM 2504 O O . LYS A 1 304 ? -32.032 9.207 11.195 1.00 87.56 304 LYS A O 1
ATOM 2509 N N . VAL A 1 305 ? -31.199 7.725 9.733 1.00 88.69 305 VAL A N 1
ATOM 2510 C CA . VAL A 1 305 ? -31.969 8.196 8.576 1.00 88.69 305 VAL A CA 1
ATOM 2511 C C . VAL A 1 305 ? -32.691 7.011 7.947 1.00 88.69 305 VAL A C 1
ATOM 2513 O O . VAL A 1 305 ? -32.051 6.025 7.585 1.00 88.69 305 VAL A O 1
ATOM 2516 N N . ASP A 1 306 ? -34.006 7.123 7.807 1.00 87.81 306 ASP A N 1
ATOM 2517 C CA . ASP A 1 306 ? -34.811 6.204 7.011 1.00 87.81 306 ASP A CA 1
ATOM 2518 C C . ASP A 1 306 ? -34.836 6.678 5.556 1.00 87.81 306 ASP A C 1
ATOM 2520 O O . ASP A 1 306 ? -34.867 7.879 5.273 1.00 87.81 306 ASP A O 1
ATOM 2524 N N . VAL A 1 307 ? -34.778 5.722 4.633 1.00 87.12 307 VAL A N 1
ATOM 2525 C CA . VAL A 1 307 ? -34.552 5.943 3.202 1.00 87.12 307 VAL A CA 1
ATOM 2526 C C . VAL A 1 307 ? -35.418 4.998 2.371 1.00 87.12 307 VAL A C 1
ATOM 2528 O O . VAL A 1 307 ? -35.494 3.806 2.676 1.00 87.12 307 VAL A O 1
ATOM 2531 N N . GLU A 1 308 ? -36.004 5.532 1.302 1.00 79.44 308 GLU A N 1
ATOM 2532 C CA . GLU A 1 308 ? -36.593 4.787 0.180 1.00 79.44 308 GLU A CA 1
ATOM 2533 C C . GLU A 1 308 ? -35.501 4.427 -0.834 1.00 79.44 308 GLU A C 1
ATOM 2535 O O . GLU A 1 308 ? -34.737 5.328 -1.266 1.00 79.44 308 GLU A O 1
#

Foldseek 3Di:
DVVLQVLLCVLLVNDPVCVVVQVVVLVVVLVPDDPVCSVVVSLQSSLPVPRDDLVSSLVSLLFPLQDDDDCSQVSLLVLQLLLQCLVPDPDDDDQPLKGKAFLQAPDEDPLQDVQQDDCSVVLCVGQRRHNLRIHIDNCRVVNHNDHNVSVLVRLVVDPTPLSVLSVPPDGDYSVSSSVSSNVSSVSSCVSSPDSSPPPVVVCVVVPCVPKFWQWKFAQNDIDGDGHLLRNLQVLLLVCCVPPVVLNVVVCVVCVVAKALDPPEPDWDAHPNNIIGHDPDDSRVSVVVSVVSCVSVPHDPVRIDIHID

Radius of gyration: 25.29 Å; chains: 1; bounding box: 62×62×58 Å

pLDDT: mean 88.36, std 11.24, range [37.28, 98.5]

Secondary structure (DSSP, 8-state):
-HHHHHHHHHHTT--GGGHHHHHHHHHHHHTTS-HHHHHHHHHHHHHTTTPPPHHHHHHHHHH-----TTHHHHHHHHHHHHHHHHT--SSPPP-TT-EEEESS-SS--HHHHHHH-TTHHHHHHHHTTSGGGEEEES-HHHHTT--HHHHHHHHHT---HHHHGGGG----SHHHHHHHHHHHHHHHHHHT--SS-HHHHGGGGG--TT--EEEEEETTEEEE-SSHHHHHHHHHHHHHHH-HHHHHHHHHH-TTTEESS--SSSEEE-TTS-EEE----HHHHHHHHHHHHHHHT--TTTEEEEE-

Sequence (308 aa):
MIENYLVRRFICNRRSSDLNKIFPQLYRQALGQNLEDRVDGIRKALATRGYPSDREFYESLLTSRLYGTGEKQQKAKFVLDTIECAYGHKEPVELEDLTIEHVMPQTITDWWKEHLGEDWETDHEVLLHTLGNLTLTGYNSELSNSSFPQKCNWFASSHLQLNLYFSTTMTWRKADIEKRGEMLAQACLDIWNSFGDRKADERNANSVRGRTPTTVYVLGVSSIVDSWVKVYTTTLDRIAYLEPDKFDELAIKHPNLISSEPRFRRNRQLGNGYYVELNRSAEDIYRFCRYVMDFVGLSDEDWKVDVE